Protein AF-0000000065898451 (afdb_homodimer)

Nearest PDB structures (foldseek):
  6bqo-assembly1_A  TM=9.324E-01  e=3.034E-06  Bordetella pertussis Tohama I
  5a40-assembly2_C  TM=9.340E-01  e=8.987E-06  Bordetella pertussis
  6bqo-assembly2_B-2  TM=9.311E-01  e=2.185E-05  Bordetella pertussis Tohama I
  6b2d-assembly1_A  TM=9.009E-01  e=1.884E-05  Escherichia coli
  6b24-assembly1_A  TM=8.996E-01  e=5.313E-05  Escherichia coli

pLDDT: mean 95.32, std 7.0, range [55.31, 98.94]

Foldseek 3Di:
DDPVLLQVLQVQLQVLLVVQQCVVCVDPPNPLASVSLLVLLQVLLLQLLQVCLQCVQVVVDDPVCSCNNVCRRSVNNHDDVVLVVRLVVCVVVVNPVRSVCSVCCSVVSSVVSSNNSNCVNNPD/DDVVLLQVLQVQLQVLLVVQQCVQCVDPPNPLASVSLLVLLQVLLLQLLQVCLQCVQVVVDDPVCSSNNVCRRSVNNHDDVVLVVRLVVCVVVVNPVRSVCSVCCSVVSSVVSSNNSNPVNNDD

InterPro domains:
  IPR003691 Fluoride-specific ion channel FluC [MF_00454] (3-122)
  IPR003691 Fluoride-specific ion channel FluC [PF02537] (5-118)
  IPR003691 Fluoride-specific ion channel FluC [PTHR28259] (3-117)

Organism: Symbiobacterium thermophilum (strain DSM 24528 / JCM 14929 / IAM 14863 / T) (NCBI:txid292459)

Sequence (248 aa):
MSWVLIGVAGAAGAVARLLVGAWIDGRPGGRAFPWGTFAVNIAGSLLLGLLTGLVVGRGWLAPEVKVVLGAGFLGAFTTFSTWLLDLHEALRRGDHRAAFVNAALSTGLGLLAAWLGLALGWGRMSWVLIGVAGAAGAVARLLVGAWIDGRPGGRAFPWGTFAVNIAGSLLLGLLTGLVVGRGWLAPEVKVVLGAGFLGAFTTFSTWLLDLHEALRRGDHRAAFVNAALSTGLGLLAAWLGLALGWGR

Secondary structure (DSSP, 8-state):
--HHHHHHHHHHHHHHHHHHHHHHHTSTTTTSS-HHHHHHHHHHHHHHHHHHIIIIIS--S-HHHIIIIIIIIIHHHS-SHHHHHHHHHHHHTT-HHHHHHHHHHHHHHHHHHHHHHHHHHHT-/--HHHHHHHHHHHHHHHHHHHHHHHTSTTTTSS-HHHHHHHHHHHHHHHHHHIIIIIS--S-HHHIIIIIIIIIHHHS-SHHHHHHHHHHHHTT-HHHHHHHHHHHHHHHHHHHHHHHHHHH--

Structure (mmCIF, N/CA/C/O backbone):
data_AF-0000000065898451-model_v1
#
loop_
_entity.id
_entity.type
_entity.pdbx_description
1 polymer 'Fluoride-specific ion channel FluC 1'
#
loop_
_atom_site.group_PDB
_atom_site.id
_atom_site.type_symbol
_atom_site.label_atom_id
_atom_site.label_alt_id
_atom_site.label_comp_id
_atom_site.label_asym_id
_atom_site.label_entity_id
_atom_site.label_seq_id
_atom_site.pdbx_PDB_ins_code
_atom_site.Cartn_x
_atom_site.Cartn_y
_atom_site.Cartn_z
_atom_site.occupancy
_atom_site.B_iso_or_equiv
_atom_site.auth_seq_id
_atom_site.auth_comp_id
_atom_site.auth_asym_id
_atom_site.auth_atom_id
_atom_site.pdbx_PDB_model_num
ATOM 1 N N . MET A 1 1 ? -14.164 17.703 -5.879 1 67.12 1 MET A N 1
ATOM 2 C CA . MET A 1 1 ? -12.922 16.938 -5.996 1 67.12 1 MET A CA 1
ATOM 3 C C . MET A 1 1 ? -12.805 16.281 -7.367 1 67.12 1 MET A C 1
ATOM 5 O O . MET A 1 1 ? -13.805 15.805 -7.918 1 67.12 1 MET A O 1
ATOM 9 N N . SER A 1 2 ? -11.641 16.578 -8.039 1 88.19 2 SER A N 1
ATOM 10 C CA . SER A 1 2 ? -11.547 16.047 -9.398 1 88.19 2 SER A CA 1
ATOM 11 C C . SER A 1 2 ? -11.055 14.602 -9.398 1 88.19 2 SER A C 1
ATOM 13 O O . SER A 1 2 ? -9.875 14.344 -9.148 1 88.19 2 SER A O 1
ATOM 15 N N . TRP A 1 3 ? -11.961 13.648 -9.641 1 94.19 3 TRP A N 1
ATOM 16 C CA . TRP A 1 3 ? -11.688 12.219 -9.719 1 94.19 3 TRP A CA 1
ATOM 17 C C . TRP A 1 3 ? -10.734 11.914 -10.867 1 94.19 3 TRP A C 1
ATOM 19 O O . TRP A 1 3 ? -9.953 10.961 -10.805 1 94.19 3 TRP A O 1
ATOM 29 N N . VAL A 1 4 ? -10.805 12.781 -11.82 1 96.25 4 VAL A N 1
ATOM 30 C CA . VAL A 1 4 ? -9.93 12.609 -12.977 1 96.25 4 VAL A CA 1
ATOM 31 C C . VAL A 1 4 ? -8.484 12.875 -12.578 1 96.25 4 VAL A C 1
ATOM 33 O O . VAL A 1 4 ? -7.582 12.125 -12.945 1 96.25 4 VAL A O 1
ATOM 36 N N . LEU A 1 5 ? -8.273 13.914 -11.852 1 97.62 5 LEU A N 1
ATOM 37 C CA . LEU A 1 5 ? -6.926 14.25 -11.414 1 97.62 5 LEU A CA 1
ATOM 38 C C . LEU A 1 5 ? -6.379 13.18 -10.477 1 97.62 5 LEU A C 1
ATOM 40 O O . LEU A 1 5 ? -5.199 12.828 -10.547 1 97.62 5 LEU A O 1
ATOM 44 N N . ILE A 1 6 ? -7.23 12.641 -9.648 1 98.19 6 ILE A N 1
ATOM 45 C CA . ILE A 1 6 ? -6.844 11.562 -8.742 1 98.19 6 ILE A CA 1
ATOM 46 C C . ILE A 1 6 ? -6.473 10.32 -9.555 1 98.19 6 ILE A C 1
ATOM 48 O O . ILE A 1 6 ? -5.477 9.656 -9.258 1 98.19 6 ILE A O 1
ATOM 52 N N . GLY A 1 7 ? -7.348 10.078 -10.539 1 98.5 7 GLY A N 1
ATOM 53 C CA . GLY A 1 7 ? -7.066 8.945 -11.414 1 98.5 7 GLY A CA 1
ATOM 54 C C . GLY A 1 7 ? -5.758 9.086 -12.164 1 98.5 7 GLY A C 1
ATOM 55 O O . GLY A 1 7 ? -4.98 8.133 -12.25 1 98.5 7 GLY A O 1
ATOM 56 N N . VAL A 1 8 ? -5.48 10.227 -12.711 1 98.44 8 VAL A N 1
ATOM 57 C CA . VAL A 1 8 ? -4.25 10.484 -13.453 1 98.44 8 VAL A CA 1
ATOM 58 C C . VAL A 1 8 ? -3.045 10.344 -12.523 1 98.44 8 VAL A C 1
ATOM 60 O O . VAL A 1 8 ? -2.041 9.734 -12.891 1 98.44 8 VAL A O 1
ATOM 63 N N . ALA A 1 9 ? -3.121 10.914 -11.383 1 98.81 9 ALA A N 1
ATOM 64 C CA . ALA A 1 9 ? -2.053 10.789 -10.398 1 98.81 9 ALA A CA 1
ATOM 65 C C . ALA A 1 9 ? -1.852 9.336 -9.984 1 98.81 9 ALA A C 1
ATOM 67 O O . ALA A 1 9 ? -0.717 8.875 -9.844 1 98.81 9 ALA A O 1
ATOM 68 N N . GLY A 1 10 ? -3.004 8.641 -9.758 1 98.81 10 GLY A N 1
ATOM 69 C CA . GLY A 1 10 ? -2.93 7.223 -9.445 1 98.81 10 GLY A CA 1
ATOM 70 C C .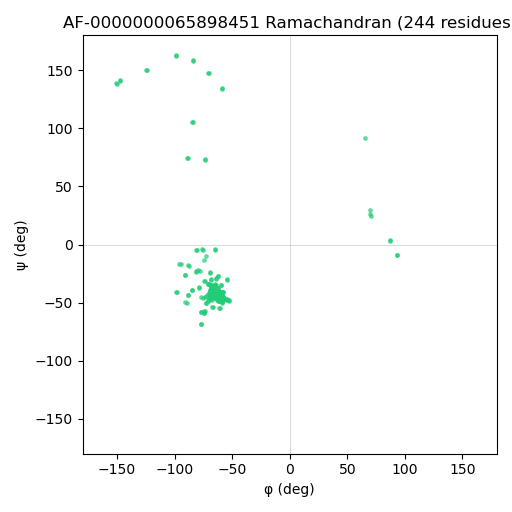 GLY A 1 10 ? -2.27 6.402 -10.531 1 98.81 10 GLY A C 1
ATOM 71 O O . GLY A 1 10 ? -1.468 5.512 -10.25 1 98.81 10 GLY A O 1
ATOM 72 N N . ALA A 1 11 ? -2.625 6.723 -11.75 1 98.81 11 ALA A N 1
ATOM 73 C CA . ALA A 1 11 ? -1.99 6.062 -12.883 1 98.81 11 ALA A CA 1
ATOM 74 C C . ALA A 1 11 ? -0.48 6.277 -12.875 1 98.81 11 ALA A C 1
ATOM 76 O O . ALA A 1 11 ? 0.291 5.332 -13.055 1 98.81 11 ALA A O 1
ATOM 77 N N . ALA A 1 12 ? -0.064 7.488 -12.727 1 98.81 12 ALA A N 1
ATOM 78 C CA . ALA A 1 12 ? 1.357 7.824 -12.688 1 98.81 12 ALA A CA 1
ATOM 79 C C . ALA A 1 12 ? 2.055 7.121 -11.523 1 98.81 12 ALA A C 1
ATOM 81 O O . ALA A 1 12 ? 3.18 6.637 -11.672 1 98.81 12 ALA A O 1
ATOM 82 N N . GLY A 1 13 ? 1.417 7.09 -10.352 1 98.88 13 GLY A N 1
ATOM 83 C CA . GLY A 1 13 ? 1.972 6.402 -9.203 1 98.88 13 GLY A CA 1
ATOM 84 C C . GLY A 1 13 ? 2.178 4.918 -9.43 1 98.88 13 GLY A C 1
ATOM 85 O O . GLY A 1 13 ? 3.23 4.371 -9.094 1 98.88 13 GLY A O 1
ATOM 86 N N . ALA A 1 14 ? 1.196 4.309 -10.008 1 98.81 14 ALA A N 1
ATOM 87 C CA . ALA A 1 14 ? 1.275 2.879 -10.289 1 98.81 14 ALA A CA 1
ATOM 88 C C . ALA A 1 14 ? 2.404 2.576 -11.273 1 98.81 14 ALA A C 1
ATOM 90 O O . ALA A 1 14 ? 3.172 1.63 -11.078 1 98.81 14 ALA A O 1
ATOM 91 N N . VAL A 1 15 ? 2.484 3.344 -12.289 1 98.69 15 VAL A N 1
ATOM 92 C CA . VAL A 1 15 ? 3.525 3.15 -13.297 1 98.69 15 VAL A CA 1
ATOM 93 C C . VAL A 1 15 ? 4.895 3.418 -12.68 1 98.69 15 VAL A C 1
ATOM 95 O O . VAL A 1 15 ? 5.844 2.662 -12.898 1 98.69 15 VAL A O 1
ATOM 98 N N . ALA A 1 16 ? 5.051 4.477 -11.922 1 98.81 16 ALA A N 1
ATOM 99 C CA . ALA A 1 16 ? 6.312 4.789 -11.258 1 98.81 16 ALA A CA 1
ATOM 100 C C . ALA A 1 16 ? 6.738 3.656 -10.328 1 98.81 16 ALA A C 1
ATOM 102 O O . ALA A 1 16 ? 7.918 3.307 -10.266 1 98.81 16 ALA A O 1
ATOM 103 N N . ARG A 1 17 ? 5.754 3.143 -9.555 1 98.75 17 ARG A N 1
ATOM 104 C CA . ARG A 1 17 ? 6.059 2.02 -8.68 1 98.75 17 ARG A CA 1
ATOM 105 C C . ARG A 1 17 ? 6.711 0.878 -9.453 1 98.75 17 ARG A C 1
ATOM 107 O O . ARG A 1 17 ? 7.727 0.332 -9.023 1 98.75 17 ARG A O 1
ATOM 114 N N . LEU A 1 18 ? 6.109 0.51 -10.586 1 97.62 18 LEU A N 1
ATOM 115 C CA . LEU A 1 18 ? 6.602 -0.627 -11.352 1 97.62 18 LEU A CA 1
ATOM 116 C C . LEU A 1 18 ? 7.957 -0.315 -11.984 1 97.62 18 LEU A C 1
ATOM 118 O O . LEU A 1 18 ? 8.836 -1.18 -12.039 1 97.62 18 LEU A O 1
ATOM 122 N N . LEU A 1 19 ? 8.109 0.909 -12.461 1 97.44 19 LEU A N 1
ATOM 123 C CA . LEU A 1 19 ? 9.367 1.289 -13.086 1 97.44 19 LEU A CA 1
ATOM 124 C C . LEU A 1 19 ? 10.5 1.335 -12.062 1 97.44 19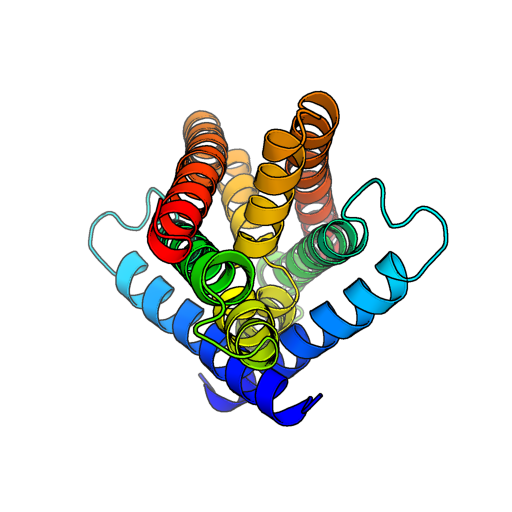 LEU A C 1
ATOM 126 O O . LEU A 1 19 ? 11.586 0.795 -12.305 1 97.44 19 LEU A O 1
ATOM 130 N N . VAL A 1 20 ? 10.32 1.953 -10.938 1 97.31 20 VAL A N 1
ATOM 131 C CA . VAL A 1 20 ? 11.328 2.045 -9.883 1 97.31 20 VAL A CA 1
ATOM 132 C C . VAL A 1 20 ? 11.625 0.654 -9.328 1 97.31 20 VAL A C 1
ATOM 134 O O . VAL A 1 20 ? 12.789 0.287 -9.148 1 97.31 20 VAL A O 1
ATOM 137 N N . GLY A 1 21 ? 10.547 -0.133 -9.039 1 95.69 21 GLY A N 1
ATOM 138 C CA . GLY A 1 21 ? 10.719 -1.488 -8.547 1 95.69 21 GLY A CA 1
ATOM 139 C C . GLY A 1 21 ? 11.539 -2.365 -9.477 1 95.69 21 GLY A C 1
ATOM 140 O O . GLY A 1 21 ? 12.461 -3.057 -9.039 1 95.69 21 GLY A O 1
ATOM 141 N N . ALA A 1 22 ? 11.195 -2.279 -10.75 1 92.81 22 ALA A N 1
ATOM 142 C CA . ALA A 1 22 ? 11.906 -3.08 -11.742 1 92.81 22 ALA A CA 1
ATOM 143 C C . ALA A 1 22 ? 13.367 -2.646 -11.852 1 92.81 22 ALA A C 1
ATOM 145 O O . ALA A 1 22 ? 14.258 -3.482 -12.016 1 92.81 22 ALA A O 1
ATOM 146 N N . TRP A 1 23 ? 13.555 -1.336 -11.828 1 94.81 23 TRP A N 1
ATOM 147 C CA . TRP A 1 23 ? 14.914 -0.804 -11.922 1 94.81 23 TRP A CA 1
ATOM 148 C C . TRP A 1 23 ? 15.766 -1.271 -10.75 1 94.81 23 TRP A C 1
ATOM 150 O O . TRP A 1 23 ? 16.922 -1.667 -10.938 1 94.81 23 TRP A O 1
ATOM 160 N N . ILE A 1 24 ? 15.297 -1.32 -9.602 1 95 24 ILE A N 1
ATOM 161 C CA . ILE A 1 24 ? 16.016 -1.69 -8.398 1 95 24 ILE A CA 1
ATOM 162 C C . ILE A 1 24 ? 16.219 -3.203 -8.359 1 95 24 ILE A C 1
ATOM 164 O O . ILE A 1 24 ? 17.328 -3.682 -8.102 1 95 24 ILE A O 1
ATOM 168 N N . ASP A 1 25 ? 15.156 -3.916 -8.641 1 91.31 25 ASP A N 1
ATOM 169 C CA . ASP A 1 25 ? 15.219 -5.371 -8.555 1 91.31 25 ASP A CA 1
ATOM 170 C C . ASP A 1 25 ? 16.109 -5.949 -9.656 1 91.31 25 ASP A C 1
ATOM 172 O O . ASP A 1 25 ? 16.547 -7.102 -9.57 1 91.31 25 ASP A O 1
ATOM 176 N N . GLY A 1 26 ? 16.281 -5.227 -10.758 1 88.12 26 GLY A N 1
ATOM 177 C CA . GLY A 1 26 ? 17.125 -5.664 -11.852 1 88.12 26 GLY A CA 1
ATOM 178 C C . GLY A 1 26 ? 18.609 -5.504 -11.555 1 88.12 26 GLY A C 1
ATOM 179 O O . GLY A 1 26 ? 19.453 -5.977 -12.312 1 88.12 26 GLY A O 1
ATOM 180 N N . ARG A 1 27 ? 18.984 -4.938 -10.438 1 88.31 27 ARG A N 1
ATOM 181 C CA . ARG A 1 27 ? 20.375 -4.738 -10.055 1 88.31 27 ARG A CA 1
ATOM 182 C C . ARG A 1 27 ? 20.953 -5.988 -9.391 1 88.31 27 ARG A C 1
ATOM 184 O O . ARG A 1 27 ? 20.203 -6.832 -8.898 1 88.31 27 ARG A O 1
ATOM 191 N N . PRO A 1 28 ? 22.281 -6.117 -9.406 1 78.25 28 PRO A N 1
ATOM 192 C CA . PRO A 1 28 ? 22.891 -7.273 -8.742 1 78.25 28 PRO A CA 1
ATOM 193 C C . PRO A 1 28 ? 22.547 -7.355 -7.262 1 78.25 28 PRO A C 1
ATOM 195 O O . PRO A 1 28 ? 22.531 -6.34 -6.562 1 78.25 28 PRO A O 1
ATOM 198 N N . GLY A 1 29 ? 22.141 -8.688 -6.758 1 73.62 29 GLY A N 1
ATOM 199 C CA . GLY A 1 29 ? 21.781 -8.883 -5.363 1 73.62 29 GLY A CA 1
ATOM 200 C C . GLY A 1 29 ? 20.281 -8.742 -5.113 1 73.62 29 GLY A C 1
ATOM 201 O O . GLY A 1 29 ? 19.812 -8.969 -4 1 73.62 29 GLY A O 1
ATOM 202 N N . GLY A 1 30 ? 19.578 -8.312 -6.078 1 64.06 30 GLY A N 1
ATOM 203 C CA . GLY A 1 30 ? 18.156 -8.016 -5.965 1 64.06 30 GLY A CA 1
ATOM 204 C C . GLY A 1 30 ? 17.312 -9.242 -5.676 1 64.06 30 GLY A C 1
ATOM 205 O O . GLY A 1 30 ? 16.172 -9.125 -5.223 1 64.06 30 GLY A O 1
ATOM 206 N N . ARG A 1 31 ? 17.828 -10.375 -5.652 1 69.81 31 ARG A N 1
ATOM 207 C CA . ARG A 1 31 ? 16.984 -11.562 -5.602 1 69.81 31 ARG A CA 1
ATOM 208 C C . ARG A 1 31 ? 16.781 -12.039 -4.164 1 69.81 31 ARG A C 1
ATOM 210 O O . ARG A 1 31 ? 15.836 -12.766 -3.865 1 69.81 31 ARG A O 1
ATOM 217 N N . ALA A 1 32 ? 17.562 -11.633 -3.242 1 79.81 32 ALA A N 1
ATOM 218 C CA . ALA A 1 32 ? 17.484 -12.164 -1.882 1 79.81 32 ALA A CA 1
ATOM 219 C C . ALA A 1 32 ? 16.484 -11.375 -1.042 1 79.81 32 ALA A C 1
ATOM 221 O O . ALA A 1 32 ? 16.016 -11.867 -0.014 1 79.81 32 ALA A O 1
ATOM 222 N N . PHE A 1 33 ? 16.094 -10.203 -1.416 1 91.5 33 PHE A N 1
ATOM 223 C CA . PHE A 1 33 ? 15.203 -9.305 -0.705 1 91.5 33 PHE A CA 1
ATOM 224 C C . PHE A 1 33 ? 14.375 -8.484 -1.685 1 91.5 33 PHE A C 1
ATOM 226 O O . PHE A 1 33 ? 14.828 -8.18 -2.789 1 91.5 33 PHE A O 1
ATOM 233 N N . PRO A 1 34 ? 13.102 -8.289 -1.323 1 95.06 34 PRO A N 1
ATOM 234 C CA . PRO A 1 34 ? 12.281 -7.469 -2.217 1 95.06 34 PRO A CA 1
ATOM 235 C C . PRO A 1 34 ? 12.625 -5.984 -2.143 1 95.06 34 PRO A C 1
ATOM 237 O O . PRO A 1 34 ? 11.797 -5.176 -1.705 1 95.06 34 PRO A O 1
ATOM 240 N N . TRP A 1 35 ? 13.773 -5.605 -2.699 1 96.06 35 TRP A N 1
ATOM 241 C CA . TRP A 1 35 ? 14.305 -4.25 -2.596 1 96.06 35 TRP A CA 1
ATOM 242 C C . TRP A 1 35 ? 13.398 -3.256 -3.309 1 96.06 35 TRP A C 1
ATOM 244 O O . TRP A 1 35 ? 13.289 -2.098 -2.895 1 96.06 35 TRP A O 1
ATOM 254 N N . GLY A 1 36 ? 12.781 -3.672 -4.422 1 97.06 36 GLY A N 1
ATOM 255 C CA . GLY A 1 36 ? 11.898 -2.787 -5.168 1 97.06 36 GLY A CA 1
ATOM 256 C C . GLY A 1 36 ? 10.703 -2.322 -4.359 1 97.06 36 GLY A C 1
ATOM 257 O O . GLY A 1 36 ? 10.508 -1.122 -4.16 1 97.06 36 GLY A O 1
ATOM 258 N N . THR A 1 37 ? 9.992 -3.309 -3.838 1 97.88 37 THR A N 1
ATOM 259 C CA . THR A 1 37 ? 8.82 -3.004 -3.016 1 97.88 37 THR A CA 1
ATOM 260 C C . THR A 1 37 ? 9.227 -2.227 -1.767 1 97.88 37 THR A C 1
ATOM 262 O O . THR A 1 37 ? 8.555 -1.268 -1.38 1 97.88 37 THR A O 1
ATOM 265 N N . PHE A 1 38 ? 10.289 -2.6 -1.195 1 98.12 38 PHE A N 1
ATOM 266 C CA . PHE A 1 38 ? 10.805 -1.946 0 1 98.12 38 PHE A CA 1
ATOM 267 C C . PHE A 1 38 ? 11.109 -0.478 -0.273 1 98.12 38 PHE A C 1
ATOM 269 O O . PHE A 1 38 ? 10.703 0.399 0.491 1 98.12 38 PHE A O 1
ATOM 276 N N . ALA A 1 39 ? 11.75 -0.192 -1.31 1 98.06 39 ALA A N 1
ATOM 277 C CA . ALA A 1 39 ? 12.195 1.161 -1.634 1 98.06 39 ALA A CA 1
ATOM 278 C C . ALA A 1 39 ? 11.008 2.076 -1.919 1 98.06 39 ALA A C 1
ATOM 280 O O . ALA A 1 39 ? 10.953 3.203 -1.424 1 98.06 39 ALA A O 1
ATOM 281 N N . VAL A 1 40 ? 10.031 1.651 -2.676 1 98.75 40 VAL A N 1
ATOM 282 C CA . VAL A 1 40 ? 8.906 2.512 -3.027 1 98.75 40 VAL A CA 1
ATOM 283 C C . VAL A 1 40 ? 8.039 2.762 -1.792 1 98.75 40 VAL A C 1
ATOM 285 O O . VAL A 1 40 ? 7.504 3.859 -1.614 1 98.75 40 VAL A O 1
ATOM 288 N N . ASN A 1 41 ? 7.941 1.764 -0.933 1 98.94 41 ASN A N 1
ATOM 289 C CA . ASN A 1 41 ? 7.148 1.917 0.284 1 98.94 41 ASN A CA 1
ATOM 290 C C . ASN A 1 41 ? 7.805 2.895 1.258 1 98.94 41 ASN A C 1
ATOM 292 O O . ASN A 1 41 ? 7.129 3.754 1.827 1 98.94 41 ASN A O 1
ATOM 296 N N . ILE A 1 42 ? 9.102 2.803 1.379 1 98.94 42 ILE A N 1
AT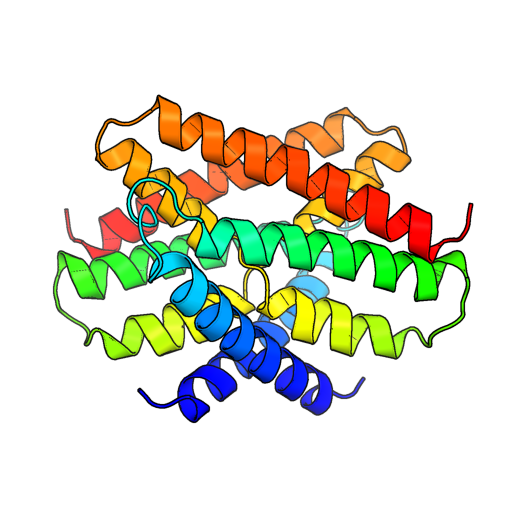OM 297 C CA . ILE A 1 42 ? 9.797 3.697 2.295 1 98.94 42 ILE A CA 1
ATOM 298 C C . ILE A 1 42 ? 9.797 5.117 1.729 1 98.94 42 ILE A C 1
ATOM 300 O O . ILE A 1 42 ? 9.453 6.07 2.43 1 98.94 42 ILE A O 1
ATOM 304 N N . ALA A 1 43 ? 10.148 5.258 0.495 1 98.88 43 ALA A N 1
ATOM 305 C CA . ALA A 1 43 ? 10.188 6.57 -0.146 1 98.88 43 ALA A CA 1
ATOM 306 C C . ALA A 1 43 ? 8.797 7.215 -0.151 1 98.88 43 ALA A C 1
ATOM 308 O O . ALA A 1 43 ? 8.664 8.406 0.141 1 98.88 43 ALA A O 1
ATOM 309 N N . GLY A 1 44 ? 7.789 6.387 -0.507 1 98.94 44 GLY A N 1
ATOM 310 C CA . GLY A 1 44 ? 6.426 6.898 -0.515 1 98.94 44 GLY A CA 1
ATOM 311 C C . GLY A 1 44 ? 5.949 7.344 0.854 1 98.94 44 GLY A C 1
ATOM 312 O O . GLY A 1 44 ? 5.227 8.336 0.974 1 98.94 44 GLY A O 1
ATOM 313 N N . SER A 1 45 ? 6.32 6.637 1.893 1 98.94 45 SER A N 1
ATOM 314 C CA . SER A 1 45 ? 5.938 7.008 3.252 1 98.94 45 SER A CA 1
ATOM 315 C C . SER A 1 45 ? 6.59 8.32 3.67 1 98.94 45 SER A C 1
ATOM 317 O O . SER A 1 45 ? 5.949 9.164 4.305 1 98.94 45 SER A 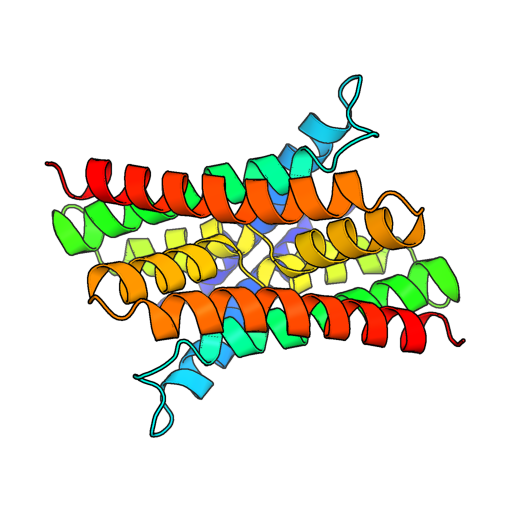O 1
ATOM 319 N N . LEU A 1 46 ? 7.855 8.508 3.289 1 98.94 46 LEU A N 1
ATOM 320 C CA . LEU A 1 46 ? 8.547 9.758 3.564 1 98.94 46 LEU A CA 1
ATOM 321 C C . LEU A 1 46 ? 7.852 10.93 2.867 1 98.94 46 LEU A C 1
ATOM 323 O O . LEU A 1 46 ? 7.602 11.961 3.486 1 98.94 46 LEU A O 1
ATOM 327 N N . LEU A 1 47 ? 7.578 10.758 1.641 1 98.88 47 LEU A N 1
ATOM 328 C CA . LEU A 1 47 ? 7.016 11.828 0.827 1 98.88 47 LEU A CA 1
ATOM 329 C C . LEU A 1 47 ? 5.59 12.148 1.265 1 98.88 47 LEU A C 1
ATOM 331 O O . LEU A 1 47 ? 5.176 13.312 1.247 1 98.88 47 LEU A O 1
ATOM 335 N N . LEU A 1 48 ? 4.828 11.094 1.614 1 98.69 48 LEU A N 1
ATOM 336 C CA . LEU A 1 48 ? 3.477 11.359 2.096 1 98.69 48 LEU A CA 1
ATOM 337 C C . LEU A 1 48 ? 3.514 12.109 3.426 1 98.69 48 LEU A C 1
ATOM 339 O O . LEU A 1 48 ? 2.701 13.008 3.66 1 98.69 48 LEU A O 1
ATOM 343 N N . GLY A 1 49 ? 4.445 11.672 4.324 1 98.62 49 GLY A N 1
ATOM 344 C CA . GLY A 1 49 ? 4.637 12.453 5.539 1 98.62 49 GLY A CA 1
ATOM 345 C C . GLY A 1 49 ? 4.969 13.906 5.27 1 98.62 49 GLY A C 1
ATOM 346 O O . GLY A 1 49 ? 4.355 14.805 5.848 1 98.62 49 GLY A O 1
ATOM 347 N N . LEU A 1 50 ? 5.906 14.172 4.363 1 98.62 50 LEU A N 1
ATOM 348 C CA . LEU A 1 50 ? 6.309 15.523 4.004 1 98.62 50 LEU A CA 1
ATOM 349 C C . LEU A 1 50 ? 5.121 16.312 3.467 1 98.62 50 LEU A C 1
ATOM 351 O O . LEU A 1 50 ? 4.879 17.453 3.895 1 98.62 50 LEU A O 1
ATOM 355 N N . LEU A 1 51 ? 4.406 15.742 2.572 1 98.44 51 LEU A N 1
ATOM 356 C CA . LEU A 1 51 ? 3.242 16.391 1.979 1 98.44 51 LEU A CA 1
ATOM 357 C C . LEU A 1 51 ? 2.199 16.719 3.043 1 98.44 51 LEU A C 1
ATOM 359 O O . LEU A 1 51 ? 1.626 17.812 3.043 1 98.44 51 LEU A O 1
ATOM 363 N N . THR A 1 52 ? 1.98 15.742 3.945 1 97.69 52 THR A N 1
ATOM 364 C CA . THR A 1 52 ? 1.012 15.93 5.02 1 97.69 52 THR A CA 1
ATOM 365 C C . THR A 1 52 ? 1.424 17.094 5.922 1 97.69 52 THR A C 1
ATOM 367 O O . THR A 1 52 ? 0.593 17.922 6.285 1 97.69 52 THR A O 1
ATOM 370 N N . GLY A 1 53 ? 2.689 17.125 6.219 1 97.44 53 GLY A N 1
ATOM 371 C CA . GLY A 1 53 ? 3.174 18.234 7.016 1 97.44 53 GLY A CA 1
ATOM 372 C C . GLY A 1 53 ? 3.035 19.578 6.32 1 97.44 53 GLY A C 1
ATOM 373 O O . GLY A 1 53 ? 2.654 20.578 6.945 1 97.44 53 GLY A O 1
ATOM 374 N N . LEU A 1 54 ? 3.305 19.672 5.008 1 97.44 54 LEU A N 1
ATOM 375 C CA . LEU A 1 54 ? 3.244 20.906 4.238 1 97.44 54 LEU A CA 1
ATOM 376 C C . LEU A 1 54 ? 1.807 21.391 4.109 1 97.44 54 LEU A C 1
ATOM 378 O O . LEU A 1 54 ? 1.562 22.609 4.027 1 97.44 54 LEU A O 1
ATOM 382 N N . VAL A 1 55 ? 0.855 20.5 4.098 1 96.38 55 VAL A N 1
ATOM 383 C CA . VAL A 1 55 ? -0.544 20.859 3.898 1 96.38 55 VAL A CA 1
ATOM 384 C C . VAL A 1 55 ? -1.2 21.156 5.246 1 96.38 55 VAL A C 1
ATOM 386 O O . VAL A 1 55 ? -1.771 22.234 5.445 1 96.38 55 VAL A O 1
ATOM 389 N N . VAL A 1 56 ? -1.062 20.281 6.211 1 91.88 56 VAL A N 1
ATOM 390 C CA . VAL A 1 56 ? -1.79 20.344 7.477 1 91.88 56 VAL A CA 1
ATOM 391 C C . VAL A 1 56 ? -1.009 21.188 8.477 1 91.88 56 VAL A C 1
ATOM 393 O O . VAL A 1 56 ? -1.592 22 9.203 1 91.88 56 VAL A O 1
ATOM 396 N N . GLY A 1 57 ? 0.236 20.984 8.516 1 90.38 57 GLY A N 1
ATOM 397 C CA . GLY A 1 57 ? 1.06 21.688 9.477 1 90.38 57 GLY A CA 1
ATOM 398 C C . GLY A 1 57 ? 1.34 23.125 9.07 1 90.38 57 GLY A C 1
ATOM 399 O O . GLY A 1 57 ? 0.881 24.062 9.727 1 90.38 57 GLY A O 1
ATOM 400 N N . ARG A 1 58 ? 1.953 23.344 7.859 1 92.75 58 ARG A N 1
ATOM 401 C CA . ARG A 1 58 ? 2.41 24.672 7.441 1 92.75 58 ARG A CA 1
ATOM 402 C C . ARG A 1 58 ? 1.321 25.406 6.668 1 92.75 58 ARG A C 1
ATOM 404 O O . ARG A 1 58 ? 1.333 26.641 6.586 1 92.75 58 ARG A O 1
ATOM 411 N N . GLY A 1 59 ? 0.457 24.641 6.051 1 93.12 59 GLY A N 1
ATOM 412 C CA . GLY A 1 59 ? -0.571 25.25 5.223 1 93.12 59 GLY A CA 1
ATOM 413 C C . GLY A 1 59 ? -0.024 25.875 3.951 1 93.12 59 GLY A C 1
ATOM 414 O O . GLY A 1 59 ? -0.579 26.844 3.438 1 93.12 59 GLY A O 1
ATOM 415 N N . TRP A 1 60 ? 1.102 25.359 3.492 1 94.25 60 TRP A N 1
ATOM 416 C CA . TRP A 1 60 ? 1.754 25.906 2.305 1 94.25 60 TRP A CA 1
ATOM 417 C C . TRP A 1 60 ? 1.072 25.406 1.034 1 94.25 60 TRP A C 1
ATOM 419 O O . TRP A 1 60 ? 1.204 26.016 -0.029 1 94.25 60 TRP A O 1
ATOM 429 N N . LEU A 1 61 ? 0.41 24.344 1.188 1 94.94 61 LEU A N 1
ATOM 430 C CA . LEU A 1 61 ? -0.245 23.719 0.041 1 94.94 61 LEU A CA 1
ATOM 431 C C . LEU A 1 61 ? -1.733 23.516 0.309 1 94.94 61 LEU A C 1
ATOM 433 O O . LEU A 1 61 ? -2.141 23.328 1.457 1 94.94 61 LEU A O 1
ATOM 437 N N . ALA A 1 62 ? -2.498 23.547 -0.739 1 94.81 62 ALA A N 1
ATOM 438 C CA . ALA A 1 62 ? -3.941 23.359 -0.63 1 94.81 62 ALA A CA 1
ATOM 439 C C . ALA A 1 62 ? -4.273 21.906 -0.282 1 94.81 62 ALA A C 1
ATOM 441 O O . ALA A 1 62 ? -3.562 20.984 -0.691 1 94.81 62 ALA A O 1
ATOM 442 N N . PRO A 1 63 ? -5.375 21.656 0.478 1 93.75 63 PRO A N 1
ATOM 443 C CA . PRO A 1 63 ? -5.793 20.312 0.844 1 93.75 63 PRO A CA 1
ATOM 444 C C . PRO A 1 63 ? -5.977 19.391 -0.37 1 93.75 63 PRO A C 1
ATOM 446 O O . PRO A 1 63 ? -5.766 18.188 -0.277 1 93.75 63 PRO A O 1
ATOM 449 N N . GLU A 1 64 ? -6.34 19.984 -1.477 1 94.19 64 GLU A N 1
ATOM 450 C CA . GLU A 1 64 ? -6.562 19.219 -2.697 1 94.19 64 GLU A CA 1
ATOM 451 C C . GLU A 1 64 ? -5.273 18.562 -3.182 1 94.19 64 GLU A C 1
ATOM 453 O O . GLU A 1 64 ? -5.305 17.484 -3.768 1 94.19 64 GLU A O 1
ATOM 458 N N . VAL A 1 65 ? -4.195 19.203 -2.875 1 95.25 65 VAL A N 1
ATOM 459 C CA . VAL A 1 65 ? -2.9 18.672 -3.287 1 95.25 65 VAL A CA 1
ATOM 460 C C . VAL A 1 65 ? -2.617 17.359 -2.545 1 95.25 65 VAL A C 1
ATOM 462 O O . VAL A 1 65 ? -2.068 16.422 -3.121 1 95.25 65 VAL A O 1
ATOM 465 N N . LYS A 1 66 ? -2.988 17.297 -1.316 1 95.75 66 LYS A N 1
ATOM 466 C CA . LYS A 1 66 ? -2.781 16.078 -0.534 1 95.75 66 LYS A CA 1
ATOM 467 C C . LYS A 1 66 ? -3.633 14.93 -1.067 1 95.75 66 LYS A C 1
ATOM 469 O O . LYS A 1 66 ? -3.203 13.773 -1.054 1 95.75 66 LYS A O 1
ATOM 474 N N . VAL A 1 67 ? -4.816 15.266 -1.484 1 95.81 67 VAL A N 1
ATOM 475 C CA . VAL A 1 67 ? -5.68 14.211 -1.997 1 95.81 67 VAL A CA 1
ATOM 476 C C . VAL A 1 67 ? -5.125 13.68 -3.318 1 95.81 67 VAL A C 1
ATOM 478 O O . VAL A 1 67 ? -5.004 12.469 -3.508 1 95.81 67 VAL A O 1
ATOM 481 N N . VAL A 1 68 ? -4.742 14.586 -4.207 1 97.81 68 VAL A N 1
ATOM 482 C CA . VAL A 1 68 ? -4.309 14.219 -5.551 1 97.81 68 VAL A CA 1
ATOM 483 C C . VAL A 1 68 ? -2.932 13.562 -5.484 1 97.81 68 VAL A C 1
ATOM 485 O O . VAL A 1 68 ? -2.74 12.453 -5.992 1 97.81 68 VAL A O 1
ATOM 488 N N . LEU A 1 69 ? -1.998 14.188 -4.812 1 98.25 69 LEU A N 1
ATOM 489 C CA . LEU A 1 69 ? -0.641 13.656 -4.789 1 98.25 69 LEU A CA 1
ATOM 490 C C . LEU A 1 69 ? -0.49 12.602 -3.693 1 98.25 69 LEU A C 1
ATOM 492 O O . LEU A 1 69 ? 0.249 11.633 -3.857 1 98.25 69 LEU A O 1
ATOM 496 N N . GLY A 1 70 ? -1.106 12.805 -2.529 1 98.06 70 GLY A N 1
ATOM 497 C CA . GLY A 1 70 ? -0.991 11.875 -1.419 1 98.06 70 GLY A CA 1
ATOM 498 C C . GLY A 1 70 ? -1.791 10.602 -1.621 1 98.06 70 GLY A C 1
ATOM 499 O O . GLY A 1 70 ? -1.223 9.516 -1.704 1 98.06 70 GLY A O 1
ATOM 500 N N . ALA A 1 71 ? -3.1 10.727 -1.798 1 96 71 ALA A N 1
ATOM 501 C CA . ALA A 1 71 ? -3.977 9.57 -1.944 1 96 71 ALA A CA 1
ATOM 502 C C . ALA A 1 71 ? -3.893 8.992 -3.355 1 96 71 ALA A C 1
ATOM 504 O O . ALA A 1 71 ? -3.979 7.777 -3.541 1 96 71 ALA A O 1
ATOM 505 N N . GLY A 1 72 ? -3.764 9.906 -4.32 1 98.12 72 GLY A N 1
ATOM 506 C CA . GLY A 1 72 ? -3.672 9.445 -5.695 1 98.12 72 GLY A CA 1
ATOM 507 C C . GLY A 1 72 ? -2.303 8.898 -6.051 1 98.12 72 GLY A C 1
ATOM 508 O O . GLY A 1 72 ? -2.119 7.684 -6.156 1 98.12 72 GLY A O 1
ATOM 509 N N . PHE A 1 73 ? -1.289 9.758 -6.109 1 98.88 73 PHE A N 1
ATOM 510 C CA . PHE A 1 73 ? 0.022 9.359 -6.609 1 98.88 73 PHE A CA 1
ATOM 511 C C . PHE A 1 73 ? 0.748 8.492 -5.586 1 98.88 73 PHE A C 1
ATOM 513 O O . PHE A 1 73 ? 1.103 7.348 -5.875 1 98.88 73 PHE A O 1
ATOM 520 N N . LEU A 1 74 ? 0.93 9.008 -4.402 1 98.88 74 LEU A N 1
ATOM 521 C CA . LEU A 1 74 ? 1.744 8.312 -3.416 1 98.88 74 LEU A CA 1
ATOM 522 C C . LEU A 1 74 ? 1.031 7.059 -2.91 1 98.88 74 LEU A C 1
ATOM 524 O O . LEU A 1 74 ? 1.676 6.055 -2.602 1 98.88 74 LEU A O 1
ATOM 528 N N . GLY A 1 75 ? -0.308 7.133 -2.83 1 98.62 75 GLY A N 1
ATOM 529 C CA . GLY A 1 75 ? -1.067 5.934 -2.514 1 98.62 75 GLY A CA 1
ATOM 530 C C . GLY A 1 75 ? -0.865 4.816 -3.52 1 98.62 75 GLY A C 1
ATOM 531 O O . GLY A 1 75 ? -0.737 3.648 -3.141 1 98.62 75 GLY A O 1
ATOM 532 N N . ALA A 1 76 ? -0.819 5.172 -4.75 1 98.88 76 ALA A N 1
ATOM 533 C CA . ALA A 1 76 ? -0.649 4.18 -5.809 1 98.88 76 ALA A CA 1
ATOM 534 C C . ALA A 1 76 ? 0.819 3.795 -5.965 1 98.88 76 ALA A C 1
ATOM 536 O O . ALA A 1 76 ? 1.133 2.723 -6.488 1 98.88 76 ALA A O 1
ATOM 537 N N . PHE A 1 77 ? 1.687 4.66 -5.543 1 98.94 77 PHE A N 1
ATOM 538 C CA . PHE A 1 77 ? 3.127 4.438 -5.609 1 98.94 77 PHE A CA 1
ATOM 539 C C . PHE A 1 77 ? 3.568 3.43 -4.555 1 98.94 77 PHE A C 1
ATOM 541 O O . PHE A 1 77 ? 4.531 2.689 -4.762 1 98.94 77 PHE A O 1
ATOM 548 N N . THR A 1 78 ? 2.922 3.367 -3.439 1 98.94 78 THR A N 1
ATOM 549 C CA . THR A 1 78 ? 3.193 2.373 -2.408 1 98.94 78 THR A CA 1
ATOM 550 C C . THR A 1 78 ? 2.191 1.226 -2.488 1 98.94 78 THR A C 1
ATOM 552 O O . THR A 1 78 ? 1.16 1.339 -3.154 1 98.94 78 THR A O 1
ATOM 555 N N . THR A 1 79 ? 2.506 0.115 -1.875 1 98.88 79 THR A N 1
ATOM 556 C CA . THR A 1 79 ? 1.608 -1.033 -1.946 1 98.88 79 THR A CA 1
ATOM 557 C C . THR A 1 79 ? 1.731 -1.894 -0.692 1 98.88 79 THR A C 1
ATOM 559 O O . THR A 1 79 ? 2.836 -2.115 -0.19 1 98.88 79 THR A O 1
ATOM 562 N N . PHE A 1 80 ? 0.661 -2.311 -0.26 1 98.88 80 PHE A N 1
ATOM 563 C CA . PHE A 1 80 ? 0.565 -3.166 0.917 1 98.88 80 PHE A CA 1
ATOM 564 C C . PHE A 1 80 ? 0.428 -4.629 0.514 1 98.88 80 PHE A C 1
ATOM 566 O O . PHE A 1 80 ? 1.053 -5.504 1.115 1 98.88 80 PHE A O 1
ATOM 573 N N . SER A 1 81 ? -0.345 -4.926 -0.498 1 98.88 81 SER A N 1
ATOM 574 C CA . SER A 1 81 ? -0.655 -6.293 -0.909 1 98.88 81 SER A CA 1
ATOM 575 C C . SER A 1 81 ? 0.583 -7.004 -1.446 1 98.88 81 SER A C 1
ATOM 577 O O . SER A 1 81 ? 0.83 -8.164 -1.119 1 98.88 81 SER A O 1
ATOM 579 N N . THR A 1 82 ? 1.377 -6.27 -2.299 1 98.56 82 THR A N 1
ATOM 580 C CA . THR A 1 82 ? 2.605 -6.859 -2.818 1 98.56 82 THR A CA 1
ATOM 581 C C . THR A 1 82 ? 3.594 -7.137 -1.689 1 98.56 82 THR A C 1
ATOM 583 O O . THR A 1 82 ? 4.273 -8.164 -1.692 1 98.56 82 THR A O 1
ATOM 586 N N . TRP A 1 83 ? 3.648 -6.199 -0.767 1 98.62 83 TRP A N 1
ATOM 587 C CA . TRP A 1 83 ? 4.516 -6.402 0.389 1 98.62 83 TRP A CA 1
ATOM 588 C C . TRP A 1 83 ? 4.129 -7.668 1.145 1 98.62 83 TRP A C 1
ATOM 590 O O . TRP A 1 83 ? 4.996 -8.445 1.552 1 98.62 83 TRP A O 1
ATOM 600 N N . LEU A 1 84 ? 2.848 -7.949 1.322 1 98.75 84 LEU A N 1
ATOM 601 C CA . LEU A 1 84 ? 2.404 -9.141 2.031 1 98.75 84 LEU A CA 1
ATOM 602 C C . LEU A 1 84 ? 2.723 -10.398 1.229 1 98.75 84 LEU A C 1
ATOM 604 O O . LEU A 1 84 ? 3.039 -11.445 1.803 1 98.75 84 LEU A O 1
ATOM 608 N N . LEU A 1 85 ? 2.619 -10.344 -0.099 1 97.88 85 LEU A N 1
ATOM 609 C CA . LEU A 1 85 ? 3.004 -11.5 -0.907 1 97.88 85 LEU A CA 1
ATOM 610 C C . LEU A 1 85 ? 4.504 -11.758 -0.804 1 97.88 85 LEU A C 1
ATOM 612 O O . LEU A 1 85 ? 4.941 -12.914 -0.837 1 97.88 85 LEU A O 1
ATOM 616 N N . ASP A 1 86 ? 5.285 -10.672 -0.754 1 97.44 86 ASP A N 1
ATOM 617 C CA . ASP A 1 86 ? 6.719 -10.844 -0.535 1 97.44 86 ASP A CA 1
ATOM 618 C C . ASP A 1 86 ? 6.988 -11.578 0.775 1 97.44 86 ASP A C 1
ATOM 620 O O . ASP A 1 86 ? 7.859 -12.445 0.833 1 97.44 86 ASP A O 1
ATOM 624 N N . LEU A 1 87 ? 6.262 -11.133 1.842 1 98.06 87 LEU A N 1
ATOM 625 C CA . LEU A 1 87 ? 6.395 -11.82 3.121 1 98.06 87 LEU A CA 1
ATOM 626 C C . LEU A 1 87 ? 6.016 -13.297 2.984 1 98.06 87 LEU A C 1
ATOM 628 O O . LEU A 1 87 ? 6.734 -14.172 3.473 1 98.06 87 LEU A O 1
ATOM 632 N N . HIS A 1 88 ? 4.93 -13.547 2.322 1 97.12 88 HIS A N 1
ATOM 633 C CA . HIS A 1 88 ? 4.449 -14.914 2.135 1 97.12 88 HIS A CA 1
ATOM 634 C C . HIS A 1 88 ? 5.469 -15.758 1.382 1 97.12 88 HIS A C 1
ATOM 636 O O . HIS A 1 88 ? 5.688 -16.922 1.724 1 97.12 88 HIS A O 1
ATOM 642 N N . GLU A 1 89 ? 6.035 -15.188 0.355 1 95.75 89 GLU A N 1
ATOM 643 C CA . GLU A 1 89 ? 6.996 -15.93 -0.458 1 95.75 89 GLU A CA 1
ATOM 644 C C . GLU A 1 89 ? 8.227 -16.312 0.36 1 95.75 89 GLU A C 1
ATOM 646 O O . GLU A 1 89 ? 8.742 -17.422 0.216 1 95.75 89 GLU A O 1
ATOM 651 N N . ALA A 1 90 ? 8.75 -15.406 1.114 1 96.69 90 ALA A N 1
ATOM 652 C CA . ALA A 1 90 ? 9.883 -15.719 1.981 1 96.69 90 ALA A CA 1
ATOM 653 C C . ALA A 1 90 ? 9.531 -16.844 2.951 1 96.69 90 ALA A C 1
ATOM 655 O O . ALA A 1 90 ? 10.344 -17.75 3.178 1 96.69 90 ALA A O 1
ATOM 656 N N . LEU A 1 91 ? 8.312 -16.828 3.514 1 96.62 91 LEU A N 1
ATOM 657 C CA . LEU A 1 91 ? 7.863 -17.844 4.445 1 96.62 91 LEU A CA 1
ATOM 658 C C . LEU A 1 91 ? 7.707 -19.188 3.738 1 96.62 91 LEU A C 1
ATOM 660 O O . LEU A 1 91 ? 8.07 -20.234 4.289 1 96.62 91 LEU A O 1
ATOM 664 N N . ARG A 1 92 ? 7.152 -19.125 2.576 1 93.81 92 ARG A N 1
ATOM 665 C CA . ARG A 1 92 ? 6.949 -20.328 1.783 1 93.81 92 ARG A CA 1
ATOM 666 C C . ARG A 1 92 ? 8.273 -21.031 1.488 1 93.81 92 ARG A C 1
ATOM 668 O O . ARG A 1 92 ? 8.352 -22.25 1.477 1 93.81 92 ARG A O 1
ATOM 675 N N . ARG A 1 93 ? 9.305 -20.25 1.304 1 94.31 93 ARG A N 1
ATOM 676 C CA . ARG A 1 93 ? 10.641 -20.781 1.009 1 94.31 93 ARG A CA 1
ATOM 677 C C . ARG A 1 93 ? 11.336 -21.234 2.281 1 94.31 93 ARG A C 1
ATOM 679 O O . ARG A 1 93 ? 12.469 -21.734 2.23 1 94.31 93 ARG A O 1
ATOM 686 N N . GLY A 1 94 ? 10.766 -21.031 3.389 1 95.88 94 GLY A N 1
ATOM 687 C CA . GLY A 1 94 ? 11.352 -21.453 4.652 1 95.88 94 GLY A CA 1
ATOM 688 C C . GLY A 1 94 ? 12.297 -20.406 5.238 1 95.88 94 GLY A C 1
ATOM 689 O O . GLY A 1 94 ? 12.961 -20.672 6.246 1 95.88 94 GLY A O 1
ATOM 690 N N . ASP A 1 95 ? 12.383 -19.312 4.586 1 96.19 95 ASP A N 1
ATOM 691 C CA . ASP A 1 95 ? 13.258 -18.25 5.078 1 96.19 95 ASP A CA 1
ATOM 692 C C . ASP A 1 95 ? 12.523 -17.344 6.059 1 96.19 95 ASP A C 1
ATOM 694 O O . ASP A 1 95 ? 12.281 -16.172 5.758 1 96.19 95 ASP A O 1
ATOM 698 N N . HIS A 1 96 ? 12.32 -17.844 7.23 1 96.75 96 HIS A N 1
ATOM 699 C CA . HIS A 1 96 ? 11.57 -17.125 8.258 1 96.75 96 HIS A CA 1
ATOM 700 C C . HIS A 1 96 ? 12.289 -15.852 8.688 1 96.75 96 HIS A C 1
ATOM 702 O O . HIS A 1 96 ? 11.656 -14.844 8.984 1 96.75 96 HIS A O 1
ATOM 708 N N . ARG A 1 97 ? 13.602 -15.938 8.68 1 96.06 97 ARG A N 1
ATOM 709 C CA . ARG A 1 97 ? 14.383 -14.766 9.07 1 96.06 97 ARG A CA 1
ATOM 710 C C . ARG A 1 97 ? 14.164 -13.617 8.086 1 96.06 97 ARG A C 1
ATOM 712 O O . ARG A 1 97 ? 13.953 -12.477 8.5 1 96.06 97 ARG A O 1
ATOM 719 N N . ALA A 1 98 ? 14.195 -13.891 6.816 1 95.38 98 ALA A N 1
ATOM 720 C CA . ALA A 1 98 ? 13.992 -12.867 5.797 1 95.38 98 ALA A CA 1
ATOM 721 C C . ALA A 1 98 ? 12.594 -12.258 5.898 1 95.38 98 ALA A C 1
ATOM 723 O O . ALA A 1 98 ? 12.422 -11.055 5.711 1 95.38 98 ALA A O 1
ATOM 724 N N . ALA A 1 99 ? 11.602 -13.109 6.129 1 97.25 99 ALA A N 1
ATOM 725 C CA . ALA A 1 99 ? 10.227 -12.633 6.277 1 97.25 99 ALA A CA 1
ATOM 726 C C . ALA A 1 99 ? 10.109 -11.672 7.457 1 97.25 99 ALA A C 1
ATOM 728 O O . ALA A 1 99 ? 9.516 -10.594 7.336 1 97.25 99 ALA A O 1
ATOM 729 N N . PHE A 1 100 ? 10.727 -12.055 8.539 1 97.25 100 PHE A N 1
ATOM 730 C CA . PHE A 1 100 ? 10.641 -11.234 9.742 1 97.25 100 PHE A CA 1
ATOM 731 C C . PHE A 1 100 ? 11.406 -9.93 9.57 1 97.25 100 PHE A C 1
ATOM 733 O O . PHE A 1 100 ? 10.938 -8.867 9.992 1 97.25 100 PHE A O 1
ATOM 740 N N . VAL A 1 101 ? 12.539 -10.008 9.023 1 97.12 101 VAL A N 1
ATOM 741 C CA . VAL A 1 101 ? 13.352 -8.82 8.789 1 97.12 101 VAL A CA 1
ATOM 742 C C . VAL A 1 101 ? 12.617 -7.863 7.855 1 97.12 101 VAL A C 1
ATOM 744 O O . VAL A 1 101 ? 12.578 -6.652 8.102 1 97.12 101 VAL A O 1
ATOM 747 N N . ASN A 1 102 ? 12.016 -8.398 6.809 1 97.94 102 ASN A N 1
ATOM 748 C CA . ASN A 1 102 ? 11.242 -7.566 5.887 1 97.94 102 ASN A CA 1
ATOM 749 C C . ASN A 1 102 ? 10.062 -6.902 6.59 1 97.94 102 ASN A C 1
ATOM 751 O O . ASN A 1 102 ? 9.828 -5.703 6.422 1 97.94 102 ASN A O 1
ATOM 755 N N . ALA A 1 103 ? 9.336 -7.684 7.383 1 98.44 103 ALA A N 1
ATOM 756 C CA . ALA A 1 103 ? 8.18 -7.14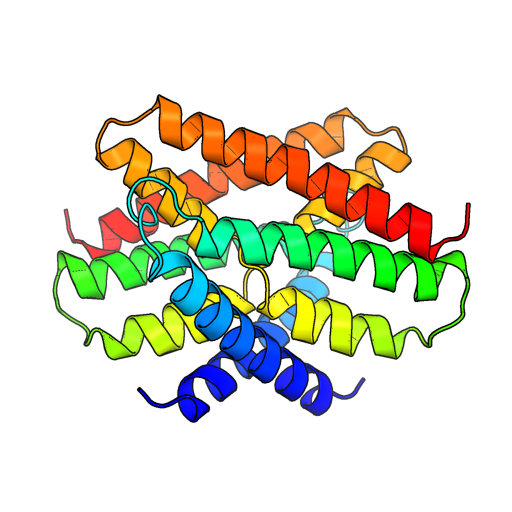5 8.094 1 98.44 103 ALA A CA 1
ATOM 757 C C . ALA A 1 103 ? 8.602 -6.047 9.07 1 98.44 103 ALA A C 1
ATOM 759 O O . ALA A 1 103 ? 8 -4.969 9.094 1 98.44 103 ALA A O 1
ATOM 760 N N . ALA A 1 104 ? 9.625 -6.293 9.828 1 98 104 ALA A N 1
ATOM 761 C CA . ALA A 1 104 ? 10.086 -5.367 10.859 1 98 104 ALA A CA 1
ATOM 762 C C . ALA A 1 104 ? 10.703 -4.117 10.242 1 98 104 ALA A C 1
ATO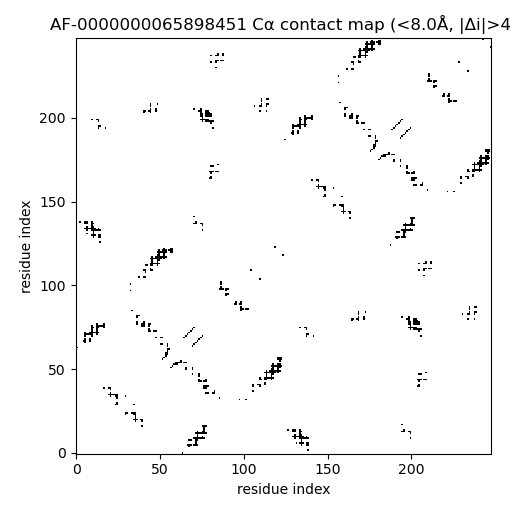M 764 O O . ALA A 1 104 ? 10.406 -2.996 10.664 1 98 104 ALA A O 1
ATOM 765 N N . LEU A 1 105 ? 11.547 -4.293 9.258 1 98.25 105 LEU A N 1
ATOM 766 C CA . LEU A 1 105 ? 12.242 -3.166 8.648 1 98.25 105 LEU A CA 1
ATOM 767 C C . LEU A 1 105 ? 11.281 -2.303 7.836 1 98.25 105 LEU A C 1
ATOM 769 O O . LEU A 1 105 ? 11.359 -1.073 7.879 1 98.25 105 LEU A O 1
ATOM 773 N N . SER A 1 106 ? 10.391 -2.959 7.09 1 98.81 106 SER A N 1
ATOM 774 C CA . SER A 1 106 ? 9.438 -2.199 6.285 1 98.81 106 SER A CA 1
ATOM 775 C C . SER A 1 106 ? 8.508 -1.372 7.168 1 98.81 106 SER A C 1
ATOM 777 O O . SER A 1 106 ? 8.273 -0.19 6.902 1 98.81 106 SER A O 1
ATOM 779 N N . THR A 1 107 ? 7.996 -2.002 8.258 1 98.75 107 THR A N 1
ATOM 780 C CA . THR A 1 107 ? 7.074 -1.285 9.133 1 98.75 107 THR A CA 1
ATOM 781 C C . THR A 1 107 ? 7.82 -0.247 9.969 1 98.75 107 THR A C 1
ATOM 783 O O . THR A 1 107 ? 7.387 0.903 10.07 1 98.75 107 THR A O 1
ATOM 786 N N . GLY A 1 108 ? 8.969 -0.616 10.547 1 98.62 108 GLY A N 1
ATOM 787 C CA . GLY A 1 108 ? 9.727 0.287 11.391 1 98.62 108 GLY A CA 1
ATOM 788 C C . GLY A 1 108 ? 10.312 1.465 10.633 1 98.62 108 GLY A C 1
ATOM 789 O O . GLY A 1 108 ? 10.117 2.617 11.023 1 98.62 108 GLY A O 1
ATOM 790 N N . LEU A 1 109 ? 11.062 1.198 9.57 1 98.81 109 LEU A N 1
ATOM 791 C CA . LEU A 1 109 ? 11.68 2.264 8.789 1 98.81 109 LEU A CA 1
ATOM 792 C C . LEU A 1 109 ? 10.617 3.07 8.047 1 98.81 109 LEU A C 1
ATOM 794 O O . LEU A 1 109 ? 10.781 4.273 7.832 1 98.81 109 LEU A O 1
ATOM 798 N N . GLY A 1 110 ? 9.547 2.357 7.617 1 98.88 110 GLY A N 1
ATOM 799 C CA . GLY A 1 110 ? 8.438 3.094 7.027 1 98.88 110 GLY A CA 1
ATOM 800 C C . GLY A 1 110 ? 7.824 4.105 7.977 1 98.88 110 GLY A C 1
ATOM 801 O O . GLY A 1 110 ? 7.555 5.242 7.586 1 98.88 110 GLY A O 1
ATOM 802 N N . LEU A 1 111 ? 7.574 3.654 9.18 1 98.81 111 LEU A N 1
ATOM 803 C CA . LEU A 1 111 ? 7.02 4.539 10.195 1 98.81 111 LEU A CA 1
ATOM 804 C C . LEU A 1 111 ? 7.969 5.699 10.484 1 98.81 111 LEU A C 1
ATOM 806 O O . LEU A 1 111 ? 7.535 6.844 10.609 1 98.81 111 LEU A O 1
ATOM 810 N N . LEU A 1 112 ? 9.219 5.418 10.586 1 98.75 112 LEU A N 1
ATOM 811 C CA . LEU A 1 112 ? 10.227 6.453 10.812 1 98.75 112 LEU A CA 1
ATOM 812 C C . LEU A 1 112 ? 10.266 7.434 9.641 1 98.75 112 LEU A C 1
ATOM 814 O O . LEU A 1 112 ? 10.383 8.648 9.844 1 98.75 112 LEU A O 1
ATOM 818 N N . ALA A 1 113 ? 10.219 6.922 8.453 1 98.88 113 ALA A N 1
ATOM 819 C CA . ALA A 1 113 ? 10.227 7.754 7.254 1 98.88 113 ALA A CA 1
ATOM 820 C C . ALA A 1 113 ? 9.008 8.68 7.223 1 98.88 113 ALA A C 1
ATOM 822 O O . ALA A 1 113 ? 9.141 9.875 6.934 1 98.88 113 ALA A O 1
ATOM 823 N N . ALA A 1 114 ? 7.844 8.117 7.492 1 98.75 114 ALA A N 1
ATOM 824 C CA . ALA A 1 114 ? 6.633 8.938 7.551 1 98.75 114 ALA A CA 1
ATOM 825 C C . ALA A 1 114 ? 6.766 10.047 8.586 1 98.75 114 ALA A C 1
ATOM 827 O O . ALA A 1 114 ? 6.406 11.195 8.32 1 98.75 114 ALA A O 1
ATOM 828 N N . TRP A 1 115 ? 7.266 9.672 9.742 1 98.25 115 TRP A N 1
ATOM 829 C CA . TRP A 1 115 ? 7.445 10.641 10.82 1 98.25 115 TRP A CA 1
ATOM 830 C C . TRP A 1 115 ? 8.445 11.719 10.422 1 98.25 115 TRP A C 1
ATOM 832 O O . TRP A 1 115 ? 8.211 12.906 10.664 1 98.25 115 TRP A O 1
ATOM 842 N N . LEU A 1 116 ? 9.578 11.305 9.891 1 98.56 116 LEU A N 1
ATOM 843 C CA . LEU A 1 116 ? 10.586 12.266 9.461 1 98.56 116 LEU A CA 1
ATOM 844 C C . LEU A 1 116 ? 10.023 13.219 8.406 1 98.56 116 LEU A C 1
ATOM 846 O O . LEU A 1 116 ? 10.281 14.422 8.453 1 98.56 116 LEU A O 1
ATOM 850 N N . GLY A 1 117 ? 9.328 12.656 7.391 1 98.69 117 GLY A N 1
ATOM 851 C CA . GLY A 1 117 ? 8.656 13.508 6.418 1 98.69 117 GLY A CA 1
ATOM 852 C C . GLY A 1 117 ? 7.719 14.523 7.051 1 98.69 117 GLY A C 1
ATOM 853 O O . GLY A 1 117 ? 7.746 15.703 6.703 1 98.69 117 GLY A O 1
ATOM 854 N N . LEU A 1 118 ? 6.91 14.047 7.961 1 97.94 118 LEU A N 1
ATOM 855 C CA . LEU A 1 118 ? 5.961 14.906 8.664 1 97.94 118 LEU A CA 1
ATOM 856 C C . LEU A 1 118 ? 6.688 16.031 9.406 1 97.94 118 LEU A C 1
ATOM 858 O O . LEU A 1 118 ? 6.273 17.188 9.344 1 97.94 118 LEU A O 1
ATOM 862 N N . ALA A 1 119 ? 7.727 15.688 10.109 1 97.25 119 ALA A N 1
ATOM 863 C CA . ALA A 1 119 ? 8.5 16.656 10.875 1 97.25 119 ALA A CA 1
ATOM 864 C C . ALA A 1 119 ? 9.117 17.719 9.969 1 97.25 119 ALA A C 1
ATOM 866 O O . ALA A 1 119 ? 9.086 18.906 10.273 1 97.25 119 ALA A O 1
ATOM 867 N N . LEU A 1 120 ? 9.648 17.328 8.883 1 97.31 120 LEU A N 1
ATOM 868 C CA . LEU A 1 120 ? 10.273 18.25 7.93 1 97.31 120 LEU A CA 1
ATOM 869 C C . LEU A 1 120 ? 9.227 19.156 7.297 1 97.31 120 LEU A C 1
ATOM 871 O O . LEU A 1 120 ? 9.484 20.344 7.09 1 97.31 120 LEU A O 1
ATOM 875 N N . GLY A 1 121 ? 8.094 18.562 6.898 1 96.81 121 GLY A N 1
ATOM 876 C CA . GLY A 1 121 ? 7.027 19.344 6.289 1 96.81 121 GLY A CA 1
ATOM 877 C C . GLY A 1 121 ? 6.367 20.312 7.25 1 96.81 121 GLY A C 1
ATOM 878 O O . GLY A 1 121 ? 5.984 21.422 6.859 1 96.81 121 GLY A O 1
ATOM 879 N N . TRP A 1 122 ? 6.195 19.891 8.5 1 92.12 122 TRP A N 1
ATOM 880 C CA . TRP A 1 122 ? 5.559 20.703 9.531 1 92.12 122 TRP A CA 1
ATOM 881 C C . TRP A 1 122 ? 6.492 21.812 10 1 92.12 122 TRP A C 1
ATOM 883 O O . TRP A 1 122 ? 6.035 22.891 10.398 1 92.12 122 TRP A O 1
ATOM 893 N N . GLY A 1 123 ? 7.75 21.766 9.68 1 84.12 123 GLY A N 1
ATOM 894 C CA . GLY A 1 123 ? 8.703 22.781 10.109 1 84.12 123 GLY A CA 1
ATOM 895 C C . GLY A 1 123 ? 8.992 22.734 11.594 1 84.12 123 GLY A C 1
ATOM 896 O O . GLY A 1 123 ? 9.312 23.75 12.203 1 84.12 123 GLY A O 1
ATOM 897 N N . ARG A 1 124 ? 8.93 21.578 12.312 1 56.38 124 ARG A N 1
ATOM 898 C CA . ARG A 1 124 ? 9.398 21.797 13.672 1 56.38 124 ARG A CA 1
ATOM 899 C C . ARG A 1 124 ? 10.867 22.203 13.68 1 56.38 124 ARG A C 1
ATOM 901 O O . ARG A 1 124 ? 11.617 21.875 12.758 1 56.38 124 ARG A O 1
ATOM 908 N N . MET B 1 1 ? 4.668 -4.875 -22.844 1 67.69 1 MET B N 1
ATOM 909 C CA . MET B 1 1 ? 3.807 -4.562 -21.719 1 67.69 1 MET B CA 1
ATOM 910 C C . MET B 1 1 ? 3.148 -3.197 -21.891 1 67.69 1 MET B C 1
ATOM 912 O O . MET B 1 1 ? 3.783 -2.254 -22.375 1 67.69 1 MET B O 1
ATOM 916 N N . SER B 1 2 ? 1.78 -3.215 -21.812 1 88.25 2 SER B N 1
ATOM 917 C CA . SER B 1 2 ? 1.117 -1.943 -22.094 1 88.25 2 SER B CA 1
ATOM 918 C C . SER B 1 2 ? 1.066 -1.069 -20.844 1 88.25 2 SER B C 1
ATOM 920 O O . SER B 1 2 ? 0.299 -1.344 -19.906 1 88.25 2 SER B O 1
ATOM 922 N N . TRP B 1 3 ? 1.91 -0.039 -20.797 1 94.25 3 TRP B N 1
ATOM 923 C CA . TRP B 1 3 ? 1.989 0.937 -19.703 1 94.25 3 TRP B CA 1
ATOM 924 C C . TRP B 1 3 ? 0.68 1.706 -19.578 1 94.25 3 TRP B C 1
ATOM 926 O O . TRP B 1 3 ? 0.313 2.129 -18.469 1 94.25 3 TRP B O 1
ATOM 936 N N . VAL B 1 4 ? 0.034 1.786 -20.672 1 96.25 4 VAL B N 1
ATOM 937 C CA . VAL B 1 4 ? -1.243 2.492 -20.672 1 96.25 4 VAL B CA 1
ATOM 938 C C . VAL B 1 4 ? -2.277 1.684 -19.891 1 96.25 4 VAL B C 1
ATOM 940 O O . VAL B 1 4 ? -3.023 2.238 -19.078 1 96.25 4 VAL B O 1
ATOM 943 N N . LEU B 1 5 ? -2.332 0.421 -20.141 1 97.62 5 LEU B N 1
ATOM 944 C CA . LEU B 1 5 ? -3.279 -0.435 -19.422 1 97.62 5 LEU B CA 1
ATOM 945 C C . LEU B 1 5 ? -2.967 -0.478 -17.938 1 97.62 5 LEU B C 1
ATOM 947 O O . LEU B 1 5 ? -3.879 -0.476 -17.109 1 97.62 5 LEU B O 1
ATOM 951 N N . ILE B 1 6 ? -1.706 -0.475 -17.609 1 98.19 6 ILE B N 1
ATOM 952 C CA . ILE B 1 6 ? -1.276 -0.451 -16.219 1 98.19 6 ILE B CA 1
ATOM 953 C C . ILE B 1 6 ? -1.7 0.866 -15.57 1 98.19 6 ILE B C 1
ATOM 955 O O . ILE B 1 6 ? -2.195 0.878 -14.445 1 98.19 6 ILE B O 1
ATOM 959 N N . GLY B 1 7 ? -1.459 1.929 -16.359 1 98.5 7 GLY B N 1
ATOM 960 C CA . GLY B 1 7 ? -1.872 3.232 -15.859 1 98.5 7 GLY B CA 1
ATOM 961 C C . GLY B 1 7 ? -3.369 3.34 -15.641 1 98.5 7 GLY B C 1
ATOM 962 O O . GLY B 1 7 ? -3.814 3.857 -14.617 1 98.5 7 GLY B O 1
ATOM 963 N N . VAL B 1 8 ? -4.152 2.861 -16.547 1 98.44 8 VAL B N 1
ATOM 964 C CA . VAL B 1 8 ? -5.605 2.9 -16.438 1 98.44 8 VAL B CA 1
ATOM 965 C C . VAL B 1 8 ? -6.062 2.066 -15.25 1 98.44 8 VAL B C 1
ATOM 967 O O . VAL B 1 8 ? -6.93 2.492 -14.477 1 98.44 8 VAL B O 1
ATOM 970 N N . ALA B 1 9 ? -5.543 0.911 -15.109 1 98.81 9 ALA B N 1
ATOM 971 C CA . ALA B 1 9 ? -5.859 0.057 -13.969 1 98.81 9 ALA B CA 1
ATOM 972 C C . ALA B 1 9 ? -5.453 0.721 -12.656 1 98.81 9 ALA B C 1
ATOM 974 O O . ALA B 1 9 ? -6.191 0.667 -11.664 1 98.81 9 ALA B O 1
ATOM 975 N N . GLY B 1 10 ? -4.227 1.324 -12.68 1 98.81 10 GLY B N 1
ATOM 976 C CA . GLY B 1 10 ? -3.777 2.061 -11.508 1 98.81 10 GLY B CA 1
ATOM 977 C C . GLY B 1 10 ? -4.691 3.215 -11.141 1 98.81 10 GLY B C 1
ATOM 978 O O . GLY B 1 10 ? -4.977 3.436 -9.961 1 98.81 10 GLY B O 1
ATOM 979 N N . ALA B 1 11 ? -5.117 3.912 -12.148 1 98.81 11 ALA B N 1
ATOM 980 C CA . ALA B 1 11 ? -6.074 4.992 -11.93 1 98.81 11 ALA B CA 1
ATOM 981 C C . ALA B 1 11 ? -7.352 4.473 -11.273 1 98.81 11 ALA B C 1
ATOM 983 O O . ALA B 1 11 ? -7.84 5.055 -10.305 1 98.81 11 ALA B O 1
ATOM 984 N N . ALA B 1 12 ? -7.91 3.439 -11.812 1 98.81 12 ALA B N 1
ATOM 985 C CA . ALA B 1 12 ? -9.125 2.838 -11.273 1 98.81 12 ALA B CA 1
ATOM 986 C C . ALA B 1 12 ? -8.906 2.355 -9.844 1 98.81 12 ALA B C 1
ATOM 988 O O . ALA B 1 12 ? -9.781 2.512 -8.992 1 98.81 12 ALA B O 1
ATOM 989 N N . GLY B 1 13 ? -7.762 1.729 -9.578 1 98.88 13 GLY B N 1
ATOM 990 C CA . GLY B 1 13 ? -7.434 1.271 -8.234 1 98.88 13 GLY B CA 1
ATOM 991 C C . GLY B 1 13 ? -7.363 2.398 -7.219 1 98.88 13 GLY B C 1
ATOM 992 O O . GLY B 1 13 ? -7.914 2.285 -6.121 1 98.88 13 GLY B O 1
ATOM 993 N N . ALA B 1 14 ? -6.723 3.453 -7.609 1 98.81 14 ALA B N 1
ATOM 994 C CA . ALA B 1 14 ? -6.59 4.609 -6.727 1 98.81 14 ALA B CA 1
ATOM 995 C C . ALA B 1 14 ? -7.953 5.215 -6.41 1 98.81 14 ALA B C 1
ATOM 997 O O . ALA B 1 14 ? -8.242 5.539 -5.254 1 98.81 14 ALA B O 1
ATOM 998 N N . VAL B 1 15 ? -8.742 5.363 -7.398 1 98.69 15 VAL B N 1
ATOM 999 C CA . VAL B 1 15 ? -10.078 5.934 -7.215 1 98.69 15 VAL B CA 1
ATOM 1000 C C . VAL B 1 15 ? -10.93 4.996 -6.367 1 98.69 15 VAL B C 1
ATOM 1002 O O . VAL B 1 15 ? -11.633 5.438 -5.461 1 98.69 15 VAL B O 1
ATOM 1005 N N . ALA B 1 16 ? -10.914 3.719 -6.637 1 98.81 16 ALA B N 1
ATOM 1006 C CA . ALA B 1 16 ? -11.656 2.74 -5.852 1 98.81 16 ALA B CA 1
ATOM 1007 C C . ALA B 1 16 ? -11.242 2.779 -4.383 1 98.81 16 ALA B C 1
ATOM 1009 O O . ALA B 1 16 ? -12.086 2.693 -3.488 1 98.81 16 ALA B O 1
ATOM 1010 N N . ARG B 1 17 ? -9.906 2.84 -4.168 1 98.75 17 ARG B N 1
ATOM 1011 C CA . ARG B 1 17 ? -9.414 2.934 -2.797 1 98.75 17 ARG B CA 1
ATOM 1012 C C . ARG B 1 17 ? -10.078 4.09 -2.055 1 98.75 17 ARG B C 1
ATOM 1014 O O . ARG B 1 17 ? -10.547 3.926 -0.927 1 98.75 17 ARG B O 1
ATOM 1021 N N . LEU B 1 18 ? -10.109 5.258 -2.689 1 97.62 18 LEU B N 1
ATOM 1022 C CA . LEU B 1 18 ? -10.641 6.449 -2.035 1 97.62 18 LEU B CA 1
ATOM 1023 C C . LEU B 1 18 ? -12.148 6.34 -1.846 1 97.62 18 LEU B C 1
ATOM 1025 O O . LEU B 1 18 ? -12.68 6.754 -0.815 1 97.62 18 LEU B O 1
ATOM 1029 N N . LEU B 1 19 ? -12.82 5.781 -2.848 1 97.44 19 LEU B N 1
ATOM 1030 C CA . LEU B 1 19 ? -14.266 5.652 -2.758 1 97.44 19 LEU B CA 1
ATOM 1031 C C . LEU B 1 19 ? -14.656 4.645 -1.679 1 97.44 19 LEU B C 1
ATOM 1033 O O . LEU B 1 19 ? -15.531 4.918 -0.854 1 97.44 19 LEU B O 1
ATOM 1037 N N . VAL B 1 20 ? -14.062 3.488 -1.626 1 97.25 20 VAL B N 1
ATOM 1038 C CA . VAL B 1 20 ? -14.344 2.459 -0.632 1 97.25 20 VAL B CA 1
ATOM 1039 C C . VAL B 1 20 ? -13.953 2.961 0.757 1 97.25 20 VAL B C 1
ATOM 1041 O O . VAL B 1 20 ? -14.719 2.811 1.715 1 97.25 20 VAL B O 1
ATOM 1044 N N . GLY B 1 21 ? -12.742 3.564 0.871 1 95.69 21 GLY B N 1
ATOM 1045 C CA . GLY B 1 21 ? -12.289 4.105 2.143 1 95.69 21 GLY B CA 1
ATOM 1046 C C . GLY B 1 21 ? -13.227 5.152 2.715 1 95.69 21 GLY B C 1
ATOM 1047 O O . GLY B 1 21 ? -13.578 5.098 3.895 1 95.69 21 GLY B O 1
ATOM 1048 N N . ALA B 1 22 ? -13.633 6.051 1.839 1 92.88 22 ALA B N 1
ATOM 1049 C CA . ALA B 1 22 ? -14.539 7.109 2.273 1 92.88 22 ALA B CA 1
ATOM 1050 C C . ALA B 1 22 ? -15.891 6.535 2.693 1 92.88 22 ALA B C 1
ATOM 1052 O O . ALA B 1 22 ? -16.5 7 3.662 1 92.88 22 ALA B O 1
ATOM 1053 N N . TRP B 1 23 ? -16.359 5.574 1.899 1 94.88 23 TRP B N 1
ATOM 1054 C CA . TRP B 1 23 ? -17.641 4.949 2.201 1 94.88 23 TRP B CA 1
ATOM 1055 C C . TRP B 1 23 ? -17.594 4.254 3.559 1 94.88 23 TRP B C 1
ATOM 1057 O O . TRP B 1 23 ? -18.547 4.371 4.348 1 94.88 23 TRP B O 1
ATOM 1067 N N . ILE B 1 24 ? -16.594 3.619 3.92 1 95.12 24 ILE B N 1
ATOM 1068 C CA . ILE B 1 24 ? -16.469 2.865 5.16 1 95.12 24 ILE B CA 1
ATOM 1069 C C . ILE B 1 24 ? -16.234 3.826 6.328 1 95.12 24 ILE B C 1
ATOM 1071 O O . ILE B 1 24 ? -16.891 3.709 7.371 1 95.12 24 ILE B O 1
ATOM 1075 N N . ASP B 1 25 ? -15.352 4.766 6.109 1 91.5 25 ASP B N 1
ATOM 1076 C CA . ASP B 1 25 ? -15 5.688 7.184 1 91.5 25 ASP B CA 1
ATOM 1077 C C . ASP B 1 25 ? -16.156 6.625 7.508 1 91.5 25 ASP B C 1
ATOM 1079 O O . ASP B 1 25 ? -16.188 7.25 8.57 1 91.5 25 ASP B O 1
ATOM 1083 N N . GLY B 1 26 ? -17.062 6.844 6.551 1 88.31 26 GLY B N 1
ATOM 1084 C CA . GLY B 1 26 ? -18.234 7.688 6.762 1 88.31 26 GLY B CA 1
ATOM 1085 C C . GLY B 1 26 ? -19.312 7.016 7.586 1 88.31 26 GLY B C 1
ATOM 1086 O O . GLY B 1 26 ? -20.281 7.656 7.984 1 88.31 26 GLY B O 1
ATOM 1087 N N . ARG B 1 27 ? -19.156 5.766 7.949 1 88.56 27 ARG B N 1
ATOM 1088 C CA . ARG B 1 27 ? -20.141 5.031 8.742 1 88.56 27 ARG B CA 1
ATOM 1089 C C . ARG B 1 27 ? -19.953 5.297 10.227 1 88.56 27 ARG B C 1
ATOM 1091 O O . ARG B 1 27 ? -18.875 5.711 10.656 1 88.56 27 ARG B O 1
ATOM 1098 N N . PRO B 1 28 ? -21 5.07 11.016 1 78.56 28 PRO B N 1
ATOM 1099 C CA . PRO B 1 28 ? -20.875 5.262 12.461 1 78.56 28 PRO B CA 1
ATOM 1100 C C . PRO B 1 28 ? -19.781 4.391 13.078 1 78.56 28 PRO B C 1
ATOM 1102 O O . PRO B 1 28 ? -19.656 3.213 12.727 1 78.56 28 PRO B O 1
ATOM 1105 N N . GLY B 1 29 ? -18.859 5.066 14.023 1 74.12 29 GLY B N 1
ATOM 1106 C CA . GLY B 1 29 ? -17.781 4.336 14.664 1 74.12 29 GLY B CA 1
ATOM 1107 C C . GLY B 1 29 ? -16.469 4.422 13.898 1 74.12 29 GLY B C 1
ATOM 1108 O O . GLY B 1 29 ? -15.445 3.932 14.359 1 74.12 29 GLY B O 1
ATOM 1109 N N . GLY B 1 30 ? -16.531 4.953 12.734 1 64.31 30 GLY B N 1
ATOM 1110 C CA . GLY B 1 30 ? -15.398 5.004 11.836 1 64.31 30 GLY B CA 1
ATOM 1111 C C . GLY B 1 30 ? -14.258 5.852 12.359 1 64.31 30 GLY B C 1
ATOM 1112 O O . GLY B 1 30 ? -13.117 5.742 11.891 1 64.31 30 GLY B O 1
ATOM 1113 N N . ARG B 1 31 ? -14.367 6.488 13.43 1 70 31 ARG B N 1
ATOM 1114 C CA . ARG B 1 31 ? -13.367 7.473 13.82 1 70 31 ARG B CA 1
ATOM 1115 C C . ARG B 1 31 ? -12.344 6.859 14.773 1 70 31 ARG B C 1
ATOM 1117 O O . ARG B 1 31 ? -11.234 7.387 14.922 1 70 31 ARG B O 1
ATOM 1124 N N . ALA B 1 32 ? -12.602 5.762 15.359 1 79.94 32 ALA B N 1
ATOM 1125 C CA . ALA B 1 32 ? -11.703 5.203 16.375 1 79.94 32 ALA B CA 1
ATOM 1126 C C . ALA B 1 32 ? -10.625 4.336 15.727 1 79.94 32 ALA B C 1
ATOM 1128 O O . ALA B 1 32 ? -9.578 4.082 16.328 1 79.94 32 ALA B O 1
ATOM 1129 N N . PHE B 1 33 ? -10.781 3.881 14.531 1 91.62 33 PHE B N 1
ATOM 1130 C CA . PHE B 1 33 ? -9.883 2.996 13.797 1 91.62 33 PHE B CA 1
ATOM 1131 C C . PHE B 1 33 ? -9.922 3.305 12.305 1 91.62 33 PHE B C 1
ATOM 1133 O O . PHE B 1 33 ? -10.953 3.742 11.781 1 91.62 33 PHE B O 1
ATOM 1140 N N . PRO B 1 34 ? -8.742 3.234 11.672 1 95.12 34 PRO B N 1
ATOM 1141 C CA . PRO B 1 34 ? -8.742 3.486 10.227 1 95.12 34 PRO B CA 1
ATOM 1142 C C . PRO B 1 34 ? -9.344 2.33 9.43 1 95.12 34 PRO B C 1
ATOM 1144 O O . PRO B 1 34 ? -8.633 1.676 8.664 1 95.12 34 PRO B O 1
ATOM 1147 N N . TRP B 1 35 ? -10.672 2.182 9.492 1 96.12 35 TRP B N 1
ATOM 1148 C CA . TRP B 1 35 ? -11.367 1.049 8.898 1 96.12 35 TRP B CA 1
ATOM 1149 C C . TRP B 1 35 ? -11.25 1.075 7.375 1 96.12 35 TRP B C 1
ATOM 1151 O O . TRP B 1 35 ? -11.219 0.024 6.73 1 96.12 35 TRP B O 1
ATOM 1161 N N . GLY B 1 36 ? -11.25 2.277 6.777 1 97.12 36 GLY B N 1
ATOM 1162 C CA . GLY B 1 36 ? -11.141 2.395 5.332 1 97.12 36 GLY B CA 1
ATOM 1163 C C . GLY B 1 36 ? -9.852 1.813 4.785 1 97.12 36 GLY B C 1
ATOM 1164 O O . GLY B 1 36 ? -9.8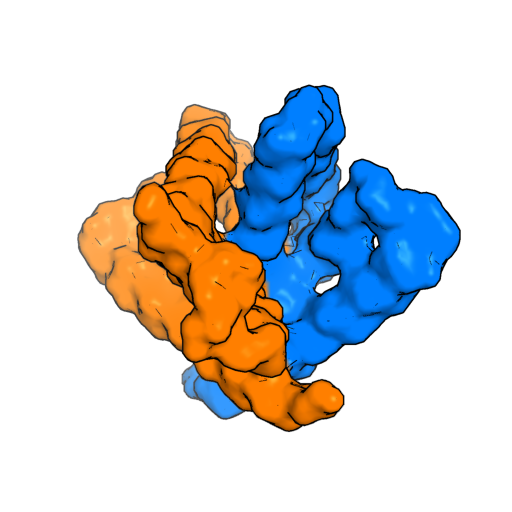75 0.9 3.957 1 97.12 36 GLY B O 1
ATOM 1165 N N . THR B 1 37 ? -8.75 2.299 5.34 1 97.88 37 THR B N 1
ATOM 1166 C CA . THR B 1 37 ? -7.445 1.81 4.926 1 97.88 37 THR B CA 1
ATOM 1167 C C . THR B 1 37 ? -7.301 0.321 5.23 1 97.88 37 THR B C 1
ATOM 1169 O O . THR B 1 37 ? -6.785 -0.439 4.41 1 97.88 37 THR B O 1
ATOM 1172 N N . PHE B 1 38 ? -7.766 -0.07 6.34 1 98.12 38 PHE B N 1
ATOM 1173 C CA . PHE B 1 38 ? -7.715 -1.464 6.766 1 98.12 38 PHE B CA 1
ATOM 1174 C C . PHE B 1 38 ? -8.461 -2.357 5.781 1 98.12 38 PHE B C 1
ATOM 1176 O O . PHE B 1 38 ? -7.934 -3.383 5.344 1 98.12 38 PHE B O 1
ATOM 1183 N N . ALA B 1 39 ? -9.602 -1.994 5.402 1 98.06 39 ALA B N 1
ATOM 1184 C CA . ALA B 1 39 ? -10.461 -2.809 4.547 1 98.06 39 ALA B CA 1
ATOM 1185 C C . ALA B 1 39 ? -9.867 -2.953 3.148 1 98.06 39 ALA B C 1
ATOM 1187 O O . ALA B 1 39 ? -9.836 -4.055 2.592 1 98.06 39 ALA B O 1
ATOM 1188 N N . VAL B 1 40 ? -9.375 -1.909 2.539 1 98.75 40 VAL B N 1
ATOM 1189 C CA . VAL B 1 40 ? -8.852 -1.984 1.18 1 98.75 40 VAL B CA 1
ATOM 1190 C C . VAL B 1 40 ? -7.559 -2.793 1.167 1 98.75 40 VAL B C 1
ATOM 1192 O O . VAL B 1 40 ? -7.293 -3.537 0.219 1 98.75 40 VAL B O 1
ATOM 1195 N N . ASN B 1 41 ? -6.781 -2.672 2.229 1 98.94 41 ASN B N 1
ATOM 1196 C CA . ASN B 1 41 ? -5.531 -3.42 2.312 1 98.94 41 ASN B CA 1
ATOM 1197 C C . ASN B 1 41 ? -5.785 -4.918 2.475 1 98.94 41 ASN B C 1
ATOM 1199 O O . ASN B 1 41 ? -5.145 -5.734 1.812 1 98.94 41 ASN B O 1
ATOM 1203 N N . ILE B 1 42 ? -6.746 -5.25 3.285 1 98.94 42 ILE B N 1
ATOM 1204 C CA . ILE B 1 42 ? -7.051 -6.66 3.498 1 98.94 42 ILE B CA 1
ATOM 1205 C C . ILE B 1 42 ? -7.691 -7.246 2.244 1 98.94 42 ILE B C 1
ATOM 1207 O O . ILE B 1 42 ? -7.27 -8.297 1.755 1 98.94 42 ILE B O 1
ATOM 1211 N N . ALA B 1 43 ? -8.672 -6.586 1.715 1 98.88 43 ALA B N 1
ATOM 1212 C CA . ALA B 1 43 ? -9.359 -7.055 0.513 1 98.88 43 ALA B CA 1
ATOM 1213 C C . ALA B 1 43 ? -8.391 -7.156 -0.664 1 98.88 43 ALA B C 1
ATOM 1215 O O . ALA B 1 43 ? -8.414 -8.141 -1.41 1 98.88 43 ALA B O 1
ATOM 1216 N N . GLY B 1 44 ? -7.555 -6.098 -0.812 1 98.94 44 GLY B N 1
ATOM 1217 C CA . GLY B 1 44 ? -6.574 -6.113 -1.887 1 98.94 44 GLY B CA 1
ATOM 1218 C C . GLY B 1 44 ? -5.566 -7.242 -1.761 1 98.94 44 GLY B C 1
ATOM 1219 O O . GLY B 1 44 ? -5.156 -7.828 -2.764 1 98.94 44 GLY B O 1
ATOM 1220 N N . SER B 1 45 ? -5.145 -7.559 -0.562 1 98.94 45 SER B N 1
ATOM 1221 C CA . SER B 1 45 ? -4.207 -8.648 -0.341 1 98.94 45 SER B CA 1
ATOM 1222 C C . SER B 1 45 ? -4.832 -10 -0.688 1 98.94 45 SER B C 1
ATOM 1224 O O . SER B 1 45 ? -4.18 -10.852 -1.292 1 98.94 45 SER B O 1
ATOM 1226 N N . LEU B 1 46 ? -6.105 -10.172 -0.331 1 98.94 46 LEU B N 1
ATOM 1227 C CA . LEU B 1 46 ? -6.824 -11.391 -0.69 1 98.94 46 LEU B CA 1
ATOM 1228 C C . LEU B 1 46 ? -6.914 -11.547 -2.205 1 98.94 46 LEU B C 1
ATOM 1230 O O . LEU B 1 46 ? -6.629 -12.617 -2.744 1 98.94 46 LEU B O 1
ATOM 1234 N N . LEU B 1 47 ? -7.309 -10.523 -2.848 1 98.88 47 LEU B N 1
ATOM 1235 C CA . LEU B 1 47 ? -7.539 -10.555 -4.285 1 98.88 47 LEU B CA 1
ATOM 1236 C C . LEU B 1 47 ? -6.227 -10.727 -5.043 1 98.88 47 LEU B C 1
ATOM 1238 O O . LEU B 1 47 ? -6.18 -11.414 -6.07 1 98.88 47 LEU B O 1
ATOM 1242 N N . LEU B 1 48 ? -5.168 -10.062 -4.551 1 98.69 48 LEU B N 1
ATOM 1243 C CA . LEU B 1 48 ? -3.879 -10.25 -5.211 1 98.69 48 LEU B CA 1
ATOM 1244 C C . LEU B 1 48 ? -3.383 -11.68 -5.039 1 98.69 48 LEU B C 1
ATOM 1246 O O . LEU B 1 48 ? -2.816 -12.258 -5.969 1 98.69 48 LEU B O 1
ATOM 1250 N N . GLY B 1 49 ? -3.557 -12.219 -3.801 1 98.62 49 GLY B N 1
ATOM 1251 C CA . GLY B 1 49 ? -3.256 -13.633 -3.629 1 98.62 49 GLY B CA 1
ATOM 1252 C C . GLY B 1 49 ? -4.02 -14.523 -4.586 1 98.62 49 GLY B C 1
ATOM 1253 O O . GLY B 1 49 ? -3.434 -15.391 -5.238 1 98.62 49 GLY B O 1
ATOM 1254 N N . LEU B 1 50 ? -5.324 -14.328 -4.723 1 98.62 50 LEU B N 1
ATOM 1255 C CA . LEU B 1 50 ? -6.168 -15.102 -5.621 1 98.62 50 LEU B CA 1
ATOM 1256 C C . LEU B 1 50 ? -5.684 -14.992 -7.062 1 98.62 50 LEU B C 1
ATOM 1258 O O . LEU B 1 50 ? -5.535 -16 -7.754 1 98.62 50 LEU B O 1
ATOM 1262 N N . LEU B 1 51 ? -5.434 -13.805 -7.496 1 98.44 51 LEU B N 1
ATOM 1263 C CA . LEU B 1 51 ? -4.961 -13.562 -8.852 1 98.44 51 LEU B CA 1
ATOM 1264 C C . LEU B 1 51 ? -3.629 -14.258 -9.102 1 98.44 51 LEU B C 1
ATOM 1266 O O . LEU B 1 51 ? -3.428 -14.875 -10.148 1 98.44 51 LEU B O 1
ATOM 1270 N N . THR B 1 52 ? -2.74 -14.156 -8.094 1 97.69 52 THR B N 1
ATOM 1271 C CA . THR B 1 52 ? -1.43 -14.789 -8.203 1 97.69 52 THR B CA 1
ATOM 1272 C C . THR B 1 52 ? -1.567 -16.297 -8.328 1 97.69 52 THR B C 1
ATOM 1274 O O . THR B 1 52 ? -0.901 -16.922 -9.164 1 97.69 52 THR B O 1
ATOM 1277 N N . GLY B 1 53 ? -2.438 -16.844 -7.531 1 97.44 53 GLY B N 1
ATOM 1278 C CA . GLY B 1 53 ? -2.678 -18.266 -7.641 1 97.44 53 GLY B CA 1
ATOM 1279 C C . GLY B 1 53 ? -3.258 -18.672 -8.977 1 97.44 53 GLY B C 1
ATOM 1280 O O . GLY B 1 53 ? -2.857 -19.688 -9.555 1 97.44 53 GLY B O 1
ATOM 1281 N N . LEU B 1 54 ? -4.195 -17.906 -9.562 1 97.44 54 LEU B N 1
ATOM 1282 C CA . LEU B 1 54 ? -4.855 -18.219 -10.828 1 97.44 54 LEU B CA 1
ATOM 1283 C C . LEU B 1 54 ? -3.875 -18.109 -11.984 1 97.44 54 LEU B C 1
ATOM 1285 O O . LEU B 1 54 ? -4.016 -18.828 -12.984 1 97.44 54 LEU B O 1
ATOM 1289 N N . VAL B 1 55 ? -2.885 -17.266 -11.875 1 96.31 55 VAL B N 1
ATOM 1290 C CA . VAL B 1 55 ? -1.943 -17.047 -12.969 1 96.31 55 VAL B CA 1
ATOM 1291 C C . VAL B 1 55 ? -0.764 -18 -12.844 1 96.31 55 VAL B C 1
ATOM 1293 O O . VAL B 1 55 ? -0.453 -18.734 -13.781 1 96.31 55 VAL B O 1
ATOM 1296 N N . VAL B 1 56 ? -0.147 -18.094 -11.695 1 91.75 56 VAL B N 1
ATOM 1297 C CA . VAL B 1 56 ? 1.101 -18.812 -11.492 1 91.75 56 VAL B CA 1
ATOM 1298 C C . VAL B 1 56 ? 0.798 -20.281 -11.156 1 91.75 56 VAL B C 1
ATOM 1300 O O . VAL B 1 56 ? 1.463 -21.188 -11.656 1 91.75 56 VAL B O 1
ATOM 1303 N N . GLY B 1 57 ? -0.14 -20.469 -10.344 1 90.12 57 GLY B N 1
ATOM 1304 C CA . GLY B 1 57 ? -0.471 -21.812 -9.922 1 90.12 57 GLY B CA 1
ATOM 1305 C C . GLY B 1 57 ? -1.261 -22.594 -10.961 1 90.12 57 GLY B C 1
ATOM 1306 O O . GLY B 1 57 ? -0.763 -23.562 -11.531 1 90.12 57 GLY B O 1
ATOM 1307 N N . ARG B 1 58 ? -2.473 -22.062 -11.391 1 92.81 58 ARG B N 1
ATOM 1308 C CA . ARG B 1 58 ? -3.391 -22.797 -12.258 1 92.81 58 ARG B CA 1
ATOM 1309 C C . ARG B 1 58 ? -3.098 -22.5 -13.727 1 92.81 58 ARG B C 1
ATOM 1311 O O . ARG B 1 58 ? -3.447 -23.297 -14.602 1 92.81 58 ARG B O 1
ATOM 1318 N N . GLY B 1 59 ? -2.541 -21.344 -13.961 1 92.88 59 GLY B N 1
ATOM 1319 C CA . GLY B 1 59 ? -2.293 -20.953 -15.344 1 92.88 59 GLY B CA 1
ATOM 1320 C C . GLY B 1 59 ? -3.564 -20.625 -16.109 1 92.88 59 GLY B C 1
ATOM 1321 O O . GLY B 1 59 ? -3.623 -20.812 -17.328 1 92.88 59 GLY B O 1
ATOM 1322 N N . TRP B 1 60 ? -4.59 -20.25 -15.398 1 94.12 60 TRP B N 1
ATOM 1323 C CA . TRP B 1 60 ? -5.883 -19.953 -16.016 1 94.12 60 TRP B CA 1
ATOM 1324 C C . TRP B 1 60 ? -5.883 -18.578 -16.672 1 94.12 60 TRP B C 1
ATOM 1326 O O . TRP B 1 60 ? -6.699 -18.297 -17.547 1 94.12 60 TRP B O 1
ATOM 1336 N N . LEU B 1 61 ? -5.004 -17.781 -16.203 1 94.81 61 LEU B N 1
ATOM 1337 C CA . LEU B 1 61 ? -4.93 -16.422 -16.688 1 94.81 61 LEU B CA 1
ATOM 1338 C C . LEU B 1 61 ? -3.533 -16.094 -17.219 1 94.81 61 LEU B C 1
ATOM 1340 O O . LEU B 1 61 ? -2.545 -16.656 -16.734 1 94.81 61 LEU B O 1
ATOM 1344 N N . ALA B 1 62 ? -3.482 -15.227 -18.156 1 94.75 62 ALA B N 1
ATOM 1345 C CA . ALA B 1 62 ? -2.207 -14.812 -18.75 1 94.75 62 ALA B CA 1
ATOM 1346 C C . ALA B 1 62 ? -1.397 -13.984 -17.75 1 94.75 62 ALA B C 1
ATOM 1348 O O . ALA B 1 62 ? -1.964 -13.242 -16.938 1 94.75 62 ALA B O 1
ATOM 1349 N N . PRO B 1 63 ? -0.04 -14.055 -17.781 1 93.75 63 PRO B N 1
ATOM 1350 C CA . PRO B 1 63 ? 0.826 -13.281 -16.906 1 93.75 63 PRO B CA 1
ATOM 1351 C C . PRO B 1 63 ? 0.557 -11.773 -16.969 1 93.75 63 PRO B C 1
ATOM 1353 O O . PRO B 1 63 ? 0.732 -11.062 -15.984 1 93.75 63 PRO B O 1
ATOM 1356 N N . GLU B 1 64 ? 0.125 -11.328 -18.125 1 94.12 64 GLU B N 1
ATOM 1357 C CA . GLU B 1 64 ? -0.149 -9.906 -18.328 1 94.12 64 GLU B CA 1
ATOM 1358 C C . GLU B 1 64 ? -1.295 -9.438 -17.438 1 94.12 64 GLU B C 1
ATOM 1360 O O . GLU B 1 64 ? -1.315 -8.281 -16.984 1 94.12 64 GLU B O 1
ATOM 1365 N N . VAL B 1 65 ? -2.168 -10.352 -17.141 1 95.19 65 VAL B N 1
ATOM 1366 C CA . VAL B 1 65 ? -3.311 -10.016 -16.297 1 95.19 65 VAL B CA 1
ATOM 1367 C C . VAL B 1 65 ? -2.832 -9.703 -14.891 1 95.19 65 VAL B C 1
ATOM 1369 O O . VAL B 1 65 ? -3.355 -8.797 -14.234 1 95.19 65 VAL B O 1
ATOM 1372 N N . LYS B 1 66 ? -1.866 -10.414 -14.422 1 95.69 66 LYS B N 1
ATOM 1373 C CA . LYS B 1 66 ? -1.326 -10.164 -13.086 1 95.69 66 LYS B CA 1
ATOM 1374 C C . LYS B 1 66 ? -0.637 -8.805 -13.016 1 95.69 66 LYS B C 1
ATOM 1376 O O . LYS B 1 66 ? -0.7 -8.133 -11.984 1 95.69 66 LYS B O 1
ATOM 1381 N N . VAL B 1 67 ? 0.023 -8.461 -14.086 1 95.75 67 VAL B N 1
ATOM 1382 C CA . VAL B 1 67 ? 0.711 -7.176 -14.07 1 95.75 67 VAL B CA 1
ATOM 1383 C C . VAL B 1 67 ? -0.312 -6.043 -14.07 1 95.75 67 VAL B C 1
ATOM 1385 O O . VAL B 1 67 ? -0.216 -5.109 -13.273 1 95.75 67 VAL B O 1
ATOM 1388 N N . VAL B 1 68 ? -1.317 -6.148 -14.93 1 97.81 68 VAL B N 1
ATOM 1389 C CA . VAL B 1 68 ? -2.291 -5.078 -15.109 1 97.81 68 VAL B CA 1
ATOM 1390 C C . VAL B 1 68 ? -3.215 -5.008 -13.898 1 97.81 68 VAL B C 1
ATOM 1392 O O . VAL B 1 68 ? -3.367 -3.949 -13.281 1 97.81 68 VAL B O 1
ATOM 1395 N N . LEU B 1 69 ? -3.771 -6.125 -13.5 1 98.25 69 LEU B N 1
ATOM 1396 C CA . LEU B 1 69 ? -4.73 -6.105 -12.398 1 98.25 69 LEU B CA 1
ATOM 1397 C C . LEU B 1 69 ? -4.016 -6.172 -11.055 1 98.25 69 LEU B C 1
ATOM 1399 O O . LEU B 1 69 ? -4.465 -5.566 -10.078 1 98.25 69 LEU B O 1
ATOM 1403 N N . GLY B 1 70 ? -2.951 -6.957 -10.938 1 98.06 70 GLY B N 1
ATOM 1404 C CA . GLY B 1 70 ? -2.229 -7.105 -9.68 1 98.06 70 GLY B CA 1
ATOM 1405 C C . GLY B 1 70 ? -1.381 -5.898 -9.336 1 98.06 70 GLY B C 1
ATOM 1406 O O . GLY B 1 70 ? -1.626 -5.23 -8.328 1 98.06 70 GLY B O 1
ATOM 1407 N N . ALA B 1 71 ? -0.437 -5.539 -10.203 1 96 71 ALA B N 1
ATOM 1408 C CA . ALA B 1 71 ? 0.477 -4.43 -9.945 1 96 71 ALA B CA 1
ATOM 1409 C C . ALA B 1 71 ? -0.202 -3.088 -10.211 1 96 71 ALA B C 1
ATOM 1411 O O . ALA B 1 71 ? 0.059 -2.104 -9.516 1 96 71 ALA B O 1
ATOM 1412 N N . GLY B 1 72 ? -1.04 -3.088 -11.25 1 98.12 72 GLY B N 1
ATOM 1413 C CA . GLY B 1 72 ? -1.731 -1.85 -11.578 1 98.12 72 GLY B CA 1
ATOM 1414 C C . GLY B 1 72 ? -2.9 -1.561 -10.648 1 98.12 72 GLY B C 1
ATOM 1415 O O . GLY B 1 72 ? -2.811 -0.693 -9.781 1 98.12 72 GLY B O 1
ATOM 1416 N N . PHE B 1 73 ? -3.965 -2.355 -10.727 1 98.88 73 PHE B N 1
ATOM 1417 C CA . PHE B 1 73 ? -5.195 -2.057 -10.008 1 98.88 73 PHE B CA 1
ATOM 1418 C C . PHE B 1 73 ? -5.031 -2.34 -8.516 1 98.88 73 PHE B C 1
ATOM 1420 O O . PHE B 1 73 ? -5.191 -1.44 -7.688 1 98.88 73 PHE B O 1
ATOM 1427 N N . LEU B 1 74 ? -4.676 -3.551 -8.188 1 98.88 74 LEU B N 1
ATOM 1428 C CA . LEU B 1 74 ? -4.645 -3.947 -6.781 1 98.88 74 LEU B CA 1
ATOM 1429 C C . LEU B 1 74 ? -3.496 -3.264 -6.047 1 98.88 74 LEU B C 1
ATOM 1431 O O . LEU B 1 74 ? -3.613 -2.943 -4.863 1 98.88 74 LEU B O 1
ATOM 1435 N N . GLY B 1 75 ? -2.383 -3.047 -6.762 1 98.69 75 GLY B N 1
ATOM 1436 C CA . GLY B 1 75 ? -1.306 -2.26 -6.18 1 98.69 75 GLY B CA 1
ATOM 1437 C C . GLY B 1 75 ? -1.73 -0.852 -5.809 1 98.69 75 GLY B C 1
ATOM 1438 O O . GLY B 1 75 ? -1.348 -0.34 -4.754 1 98.69 75 GLY B O 1
ATOM 1439 N N . ALA B 1 76 ? -2.504 -0.262 -6.645 1 98.88 76 ALA B N 1
ATOM 1440 C CA . ALA B 1 76 ? -2.963 1.103 -6.398 1 98.88 76 ALA B CA 1
ATOM 1441 C C . ALA B 1 76 ? -4.148 1.121 -5.438 1 98.88 76 ALA B C 1
ATOM 1443 O O . ALA B 1 76 ? -4.414 2.139 -4.793 1 98.88 76 ALA B O 1
ATOM 1444 N N . PHE B 1 77 ? -4.836 0.032 -5.363 1 98.94 77 PHE B N 1
ATOM 1445 C CA . PHE B 1 77 ? -5.988 -0.12 -4.48 1 98.94 77 PHE B CA 1
ATOM 1446 C C . PHE B 1 77 ? -5.547 -0.263 -3.029 1 98.94 77 PHE B C 1
ATOM 1448 O O . PHE B 1 77 ? -6.258 0.154 -2.113 1 98.94 77 PHE B O 1
ATOM 1455 N N . THR B 1 78 ? -4.418 -0.84 -2.781 1 98.94 78 THR B N 1
ATOM 1456 C CA . THR B 1 78 ? -3.85 -0.934 -1.44 1 98.94 78 THR B CA 1
ATOM 1457 C C . THR B 1 78 ? -2.797 0.151 -1.223 1 98.94 78 THR B C 1
ATOM 1459 O O . THR B 1 78 ? -2.33 0.77 -2.18 1 98.94 78 THR B O 1
ATOM 1462 N N . THR B 1 79 ? -2.469 0.421 0.018 1 98.94 79 THR B N 1
ATOM 1463 C CA . THR B 1 79 ? -1.501 1.477 0.294 1 98.94 79 THR B CA 1
ATOM 1464 C C . THR B 1 79 ? -0.726 1.179 1.574 1 98.94 79 THR B C 1
ATOM 1466 O O . THR B 1 79 ? -1.304 0.729 2.566 1 98.94 79 THR B O 1
ATOM 1469 N N . PHE B 1 80 ? 0.475 1.422 1.512 1 98.94 80 PHE B N 1
ATOM 1470 C CA . PHE B 1 80 ? 1.384 1.225 2.635 1 98.94 80 PHE B CA 1
ATOM 1471 C C . PHE B 1 80 ? 1.635 2.537 3.365 1 98.94 80 PHE B C 1
ATOM 1473 O O . PHE B 1 80 ? 1.655 2.574 4.598 1 98.94 80 PHE B O 1
ATOM 1480 N N . SER B 1 81 ? 1.806 3.625 2.65 1 98.88 81 SER B N 1
ATOM 1481 C CA . SER B 1 81 ? 2.172 4.918 3.219 1 98.88 81 SER B CA 1
ATOM 1482 C C . SER B 1 81 ? 1.053 5.473 4.094 1 98.88 81 SER B C 1
ATOM 1484 O O . SER B 1 81 ? 1.309 5.988 5.184 1 98.88 81 SER B O 1
ATOM 1486 N N . THR B 1 82 ? -0.22 5.367 3.594 1 98.56 82 THR B N 1
ATOM 1487 C CA . THR B 1 82 ? -1.351 5.828 4.391 1 98.56 82 THR B CA 1
ATOM 1488 C C . THR B 1 82 ? -1.485 5.004 5.668 1 98.56 82 THR B C 1
ATOM 1490 O O . THR B 1 82 ? -1.788 5.547 6.734 1 98.56 82 THR B O 1
ATOM 1493 N N . TRP B 1 83 ? -1.27 3.719 5.516 1 98.62 83 TRP B N 1
ATOM 1494 C CA . TRP B 1 83 ? -1.313 2.854 6.688 1 98.62 83 TRP B CA 1
ATOM 1495 C C . TRP B 1 83 ? -0.291 3.297 7.73 1 98.62 83 TRP B C 1
ATOM 1497 O O . TRP B 1 83 ? -0.591 3.338 8.93 1 98.62 83 TRP B O 1
ATOM 1507 N N . LEU B 1 84 ? 0.916 3.676 7.336 1 98.75 84 LEU B N 1
ATOM 1508 C CA . LEU B 1 84 ? 1.943 4.117 8.273 1 98.75 84 LEU B CA 1
ATOM 1509 C C . LEU B 1 84 ? 1.562 5.453 8.906 1 98.75 84 LEU B C 1
ATOM 1511 O O . LEU B 1 84 ? 1.858 5.695 10.078 1 98.75 84 LEU B O 1
ATOM 1515 N N . LEU B 1 85 ? 0.927 6.348 8.148 1 97.88 85 LEU B N 1
ATOM 1516 C CA . LEU B 1 85 ? 0.464 7.598 8.734 1 97.88 85 LEU B CA 1
ATOM 1517 C C . LEU B 1 85 ? -0.637 7.344 9.758 1 97.88 85 LEU B C 1
ATOM 1519 O O . LEU B 1 85 ? -0.731 8.055 10.766 1 97.88 85 LEU B O 1
ATOM 1523 N N . ASP B 1 86 ? -1.507 6.375 9.453 1 97.44 86 ASP B N 1
ATOM 1524 C CA . ASP B 1 86 ? -2.516 5.992 10.438 1 97.44 86 ASP B CA 1
ATOM 1525 C C . ASP B 1 86 ? -1.866 5.535 11.742 1 97.44 86 ASP B C 1
ATOM 1527 O O . ASP B 1 86 ? -2.33 5.883 12.828 1 97.44 86 ASP B O 1
ATOM 1531 N N . LEU B 1 87 ? -0.817 4.676 11.586 1 98.12 87 LEU B N 1
ATOM 1532 C CA . LEU B 1 87 ? -0.08 4.238 12.766 1 98.12 87 LEU B CA 1
ATOM 1533 C C . LEU B 1 87 ? 0.513 5.434 13.508 1 98.12 87 LEU B C 1
ATOM 1535 O O . LEU B 1 87 ? 0.402 5.523 14.727 1 98.12 87 LEU B O 1
ATOM 1539 N N . HIS B 1 88 ? 1.106 6.332 12.773 1 97.19 88 HIS B N 1
ATOM 1540 C CA . HIS B 1 88 ? 1.73 7.512 13.359 1 97.19 88 HIS B CA 1
ATOM 1541 C C . HIS B 1 88 ? 0.707 8.359 14.109 1 97.19 88 HIS B C 1
ATOM 1543 O O . HIS B 1 88 ? 0.989 8.867 15.195 1 97.19 88 HIS B O 1
ATOM 1549 N N . GLU B 1 89 ? -0.434 8.531 13.5 1 95.81 89 GLU B N 1
ATOM 1550 C CA . GLU B 1 89 ? -1.467 9.367 14.109 1 95.81 89 GLU B CA 1
ATOM 1551 C C . GLU B 1 89 ? -1.941 8.773 15.438 1 95.81 89 GLU B C 1
ATOM 1553 O O . GLU B 1 89 ? -2.178 9.508 16.406 1 95.81 89 GLU B O 1
ATOM 1558 N N . ALA B 1 90 ? -2.182 7.5 15.461 1 96.69 90 ALA B N 1
ATOM 1559 C CA . ALA B 1 90 ? -2.57 6.848 16.703 1 96.69 90 ALA B CA 1
ATOM 1560 C C . ALA B 1 90 ? -1.504 7.039 17.781 1 96.69 90 ALA B C 1
ATOM 1562 O O . ALA B 1 90 ? -1.824 7.309 18.938 1 96.69 90 ALA B O 1
ATOM 1563 N N . LEU B 1 91 ? -0.219 6.938 17.406 1 96.62 91 LEU B N 1
ATOM 1564 C CA . LEU B 1 91 ? 0.888 7.113 18.344 1 96.62 91 LEU B CA 1
ATOM 1565 C C . LEU B 1 91 ? 0.965 8.555 18.828 1 96.62 91 LEU B C 1
ATOM 1567 O O . LEU B 1 91 ? 1.209 8.805 20 1 96.62 91 LEU B O 1
ATOM 1571 N N . ARG B 1 92 ? 0.778 9.445 17.906 1 93.75 92 ARG B N 1
ATOM 1572 C CA . ARG B 1 92 ? 0.814 10.867 18.219 1 93.75 92 ARG B CA 1
ATOM 1573 C C . ARG B 1 92 ? -0.255 11.227 19.25 1 93.75 92 ARG B C 1
ATOM 1575 O O . ARG B 1 92 ? -0.026 12.062 20.125 1 93.75 92 ARG B O 1
ATOM 1582 N N . ARG B 1 93 ? -1.373 10.57 19.188 1 94.38 93 ARG B N 1
ATOM 1583 C CA . ARG B 1 93 ? -2.482 10.805 20.094 1 94.38 93 ARG B CA 1
ATOM 1584 C C . ARG B 1 93 ? -2.268 10.078 21.422 1 94.38 93 ARG B C 1
ATOM 1586 O O . ARG B 1 93 ? -3.098 10.172 22.328 1 94.38 93 ARG B O 1
ATOM 1593 N N . GLY B 1 94 ? -1.26 9.32 21.531 1 95.88 94 GLY B N 1
ATOM 1594 C CA . GLY B 1 94 ? -0.966 8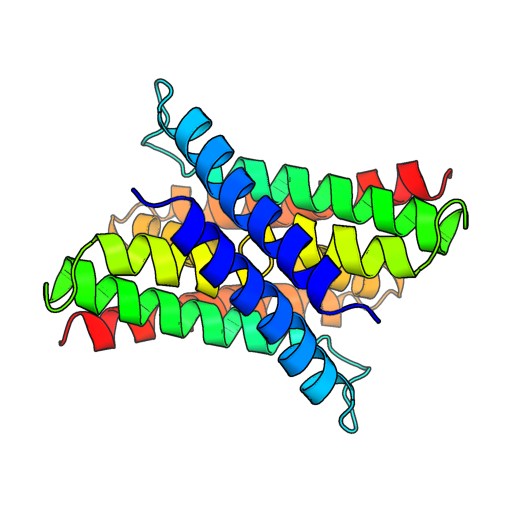.594 22.766 1 95.88 94 GLY B CA 1
ATOM 1595 C C . GLY B 1 94 ? -1.67 7.25 22.844 1 95.88 94 GLY B C 1
ATOM 1596 O O . GLY B 1 94 ? -1.613 6.574 23.875 1 95.88 94 GLY B O 1
ATOM 1597 N N . ASP B 1 95 ? -2.355 6.91 21.797 1 96.19 95 ASP B N 1
ATOM 1598 C CA . ASP B 1 95 ? -3.064 5.633 21.781 1 96.19 95 ASP B CA 1
ATOM 1599 C C . ASP B 1 95 ? -2.168 4.516 21.25 1 96.19 95 ASP B C 1
ATOM 1601 O O . ASP B 1 95 ? -2.414 3.975 20.172 1 96.19 95 ASP B O 1
ATOM 1605 N N . HIS B 1 96 ? -1.258 4.113 22.078 1 96.81 96 HIS B N 1
ATOM 1606 C CA . HIS B 1 96 ? -0.276 3.102 21.703 1 96.81 96 HIS B CA 1
ATOM 1607 C C . HIS B 1 96 ? -0.946 1.761 21.422 1 96.81 96 HIS B C 1
ATOM 1609 O O . HIS B 1 96 ? -0.513 1.018 20.531 1 96.81 96 HIS B O 1
ATOM 1615 N N . ARG B 1 97 ? -1.981 1.504 22.172 1 96.06 97 ARG B N 1
ATOM 1616 C CA . ARG B 1 97 ? -2.693 0.245 21.984 1 96.06 97 ARG B CA 1
ATOM 1617 C C . ARG B 1 97 ? -3.32 0.183 20.594 1 96.06 97 ARG B C 1
ATOM 1619 O O . ARG B 1 97 ? -3.207 -0.831 19.891 1 96.06 97 ARG B O 1
ATOM 1626 N N . ALA B 1 98 ? -3.949 1.235 20.156 1 95.44 98 ALA B N 1
ATOM 1627 C CA . ALA B 1 98 ? -4.574 1.279 18.844 1 95.44 98 ALA B CA 1
ATOM 1628 C C . ALA B 1 98 ? -3.537 1.129 17.734 1 95.44 98 ALA B C 1
ATOM 1630 O O . ALA B 1 98 ? -3.789 0.473 16.719 1 95.44 98 ALA B O 1
ATOM 1631 N N . ALA B 1 99 ? -2.402 1.802 17.906 1 97.25 99 ALA B N 1
ATOM 1632 C CA . ALA B 1 99 ? -1.33 1.701 16.906 1 97.25 99 ALA B CA 1
ATOM 1633 C C . ALA B 1 99 ? -0.839 0.262 16.781 1 97.25 99 ALA B C 1
ATOM 1635 O O . ALA B 1 99 ? -0.686 -0.249 15.672 1 97.25 99 ALA B O 1
ATOM 1636 N N . PHE B 1 100 ? -0.671 -0.356 17.906 1 97.25 100 PHE B N 1
ATOM 1637 C CA . PHE B 1 100 ? -0.162 -1.723 17.906 1 97.25 100 PHE B CA 1
ATOM 1638 C C . PHE B 1 100 ? -1.192 -2.686 17.328 1 97.25 100 PHE B C 1
ATOM 1640 O O . PHE B 1 100 ? -0.846 -3.588 16.562 1 97.25 100 PHE B O 1
ATOM 1647 N N . VAL B 1 101 ? -2.385 -2.537 17.719 1 97.12 101 VAL B N 1
ATOM 1648 C CA . VAL B 1 101 ? -3.459 -3.389 17.219 1 97.12 101 VAL B CA 1
ATOM 1649 C C . VAL B 1 101 ? -3.584 -3.229 15.703 1 97.12 101 VAL B C 1
ATOM 1651 O O . VAL B 1 101 ? -3.719 -4.215 14.977 1 97.12 101 VAL B O 1
ATOM 1654 N N . ASN B 1 102 ? -3.523 -2.012 15.227 1 97.94 102 ASN B N 1
ATOM 1655 C CA . ASN B 1 102 ? -3.588 -1.763 13.789 1 97.94 102 ASN B CA 1
ATOM 1656 C C . ASN B 1 102 ? -2.42 -2.414 13.055 1 97.94 102 ASN B C 1
ATOM 1658 O O . ASN B 1 102 ? -2.613 -3.07 12.031 1 97.94 102 ASN B O 1
ATOM 1662 N N . ALA B 1 103 ? -1.223 -2.238 13.602 1 98.44 103 ALA B N 1
ATOM 1663 C CA . ALA B 1 103 ? -0.037 -2.814 12.977 1 98.44 103 ALA B CA 1
ATOM 1664 C C . ALA B 1 103 ? -0.124 -4.34 12.93 1 98.44 103 ALA B C 1
ATOM 1666 O O . ALA B 1 103 ? 0.109 -4.949 11.891 1 98.44 103 ALA B O 1
ATOM 1667 N N . ALA B 1 104 ? -0.489 -4.941 14.023 1 98 104 ALA B N 1
ATOM 1668 C CA . ALA B 1 104 ? -0.537 -6.395 14.156 1 98 104 ALA B CA 1
ATOM 1669 C C . ALA B 1 104 ? -1.672 -6.98 13.32 1 98 104 ALA B C 1
ATOM 1671 O O . ALA B 1 104 ? -1.479 -7.965 12.602 1 98 104 ALA B O 1
ATOM 1672 N N . LEU B 1 105 ? -2.836 -6.387 13.391 1 98.19 105 LEU B N 1
ATOM 1673 C CA . LEU B 1 105 ? -4 -6.914 12.688 1 98.19 105 LEU B CA 1
ATOM 1674 C C . LEU B 1 105 ? -3.855 -6.719 11.18 1 98.19 105 LEU B C 1
ATOM 1676 O O . LEU B 1 105 ? -4.195 -7.613 10.398 1 98.19 105 LEU B O 1
ATOM 1680 N N . SER B 1 106 ? -3.375 -5.539 10.781 1 98.81 106 SER B N 1
ATOM 1681 C CA . SER B 1 106 ? -3.213 -5.277 9.352 1 98.81 106 SER B CA 1
ATOM 1682 C C . SER B 1 106 ? -2.189 -6.223 8.734 1 98.81 106 SER B C 1
ATOM 1684 O O . SER B 1 106 ? -2.43 -6.793 7.668 1 98.81 106 SER B O 1
ATOM 1686 N N . THR B 1 107 ? -1.043 -6.414 9.438 1 98.75 107 THR B N 1
ATOM 1687 C CA . THR B 1 107 ? -0.005 -7.281 8.891 1 98.75 107 THR B CA 1
ATOM 1688 C C . THR B 1 107 ? -0.419 -8.75 8.984 1 98.75 107 THR B C 1
ATOM 1690 O O . THR B 1 107 ? -0.293 -9.5 8.016 1 98.75 107 THR B O 1
ATOM 1693 N N . GLY B 1 108 ? -0.961 -9.164 10.133 1 98.62 108 GLY B N 1
ATOM 1694 C CA . GLY B 1 108 ? -1.349 -10.555 10.336 1 98.62 108 GLY B CA 1
ATOM 1695 C C . GLY B 1 108 ? -2.512 -10.984 9.461 1 98.62 108 GLY B C 1
ATOM 1696 O O . GLY B 1 108 ? -2.426 -11.992 8.758 1 98.62 108 GLY B O 1
ATOM 1697 N N . LEU B 1 109 ? -3.621 -10.258 9.508 1 98.81 109 LEU B N 1
ATOM 1698 C CA . LEU B 1 109 ? -4.793 -10.594 8.711 1 98.81 109 LEU B CA 1
ATOM 1699 C C . LEU B 1 109 ? -4.52 -10.383 7.223 1 98.81 109 LEU B C 1
ATOM 1701 O O . LEU B 1 109 ? -5.055 -11.102 6.379 1 98.81 109 LEU B O 1
ATOM 1705 N N . GLY B 1 110 ? -3.705 -9.344 6.938 1 98.88 110 GLY B N 1
ATOM 1706 C CA . GLY B 1 110 ? -3.295 -9.172 5.551 1 98.88 110 GLY B CA 1
ATOM 1707 C C . GLY B 1 110 ? -2.539 -10.367 5.004 1 98.88 110 GLY B C 1
ATOM 1708 O O . GLY B 1 110 ? -2.801 -10.812 3.885 1 98.88 110 GLY B O 1
ATOM 1709 N N . LEU B 1 111 ? -1.579 -10.82 5.785 1 98.81 111 LEU B N 1
ATOM 1710 C CA . LEU B 1 111 ? -0.804 -11.992 5.391 1 98.81 111 LEU B CA 1
ATOM 1711 C C . LEU B 1 111 ? -1.704 -13.219 5.242 1 98.81 111 LEU B C 1
ATOM 1713 O O . LEU B 1 111 ? -1.565 -13.984 4.285 1 98.81 111 LEU B O 1
ATOM 1717 N N . LEU B 1 112 ? -2.609 -13.406 6.145 1 98.75 112 LEU B N 1
ATOM 1718 C CA . LEU B 1 112 ? -3.559 -14.508 6.078 1 98.75 112 LEU B CA 1
ATOM 1719 C C . LEU B 1 112 ? -4.445 -14.391 4.844 1 98.75 112 LEU B C 1
ATOM 1721 O O . LEU B 1 112 ? -4.727 -15.383 4.176 1 98.75 112 LEU B O 1
ATOM 1725 N N . ALA B 1 113 ? -4.922 -13.219 4.574 1 98.88 113 ALA B N 1
ATOM 1726 C CA . ALA B 1 113 ? -5.762 -12.961 3.406 1 98.88 113 ALA B CA 1
ATOM 1727 C C . ALA B 1 113 ? -5.016 -13.273 2.113 1 98.88 113 ALA B C 1
ATOM 1729 O O . ALA B 1 113 ? -5.562 -13.922 1.215 1 98.88 113 ALA B O 1
ATOM 1730 N N . ALA B 1 114 ? -3.781 -12.789 2.012 1 98.69 114 ALA B N 1
ATOM 1731 C CA . ALA B 1 114 ? -2.963 -13.094 0.842 1 98.69 114 ALA B CA 1
ATOM 1732 C C . ALA B 1 114 ? -2.795 -14.602 0.667 1 98.69 114 ALA B C 1
ATOM 1734 O O . ALA B 1 114 ? -2.918 -15.117 -0.444 1 98.69 114 ALA B O 1
ATOM 1735 N N . TRP B 1 115 ? -2.494 -15.258 1.765 1 98.25 115 TRP B N 1
ATOM 1736 C CA . TRP B 1 115 ? -2.305 -16.703 1.737 1 98.25 115 TRP B CA 1
ATOM 1737 C C . TRP B 1 115 ? -3.588 -17.422 1.32 1 98.25 115 TRP B C 1
ATOM 1739 O O . TRP B 1 115 ? -3.557 -18.344 0.507 1 98.25 115 TRP B O 1
ATOM 1749 N N . LEU B 1 116 ? -4.691 -17.047 1.946 1 98.56 116 LEU B N 1
ATOM 1750 C CA . LEU B 1 116 ? -5.977 -17.641 1.605 1 98.56 116 LEU B CA 1
ATOM 1751 C C . LEU B 1 116 ? -6.301 -17.438 0.13 1 98.56 116 LEU B C 1
ATOM 1753 O O . LEU B 1 116 ? -6.777 -18.359 -0.54 1 98.56 116 LEU B O 1
ATOM 1757 N N . GLY B 1 117 ? -6.129 -16.188 -0.372 1 98.69 117 GLY B N 1
ATOM 1758 C CA . GLY B 1 117 ? -6.305 -15.945 -1.794 1 98.69 117 GLY B CA 1
ATOM 1759 C C . GLY B 1 117 ? -5.449 -16.844 -2.668 1 98.69 117 GLY B C 1
ATOM 1760 O O . GLY B 1 117 ? -5.941 -17.422 -3.639 1 98.69 117 GLY B O 1
ATOM 1761 N N . LEU B 1 118 ? -4.199 -16.953 -2.318 1 97.88 118 LEU B N 1
ATOM 1762 C CA . LEU B 1 118 ? -3.268 -17.797 -3.059 1 97.88 118 LEU B CA 1
ATOM 1763 C C . LEU B 1 118 ? -3.742 -19.25 -3.072 1 97.88 118 LEU B C 1
ATOM 1765 O O . LEU B 1 118 ? -3.723 -19.906 -4.117 1 97.88 118 LEU B O 1
ATOM 1769 N N . ALA B 1 119 ? -4.133 -19.75 -1.94 1 97.19 119 ALA B N 1
ATOM 1770 C CA . ALA B 1 119 ? -4.594 -21.141 -1.812 1 97.19 119 ALA B CA 1
ATOM 1771 C C . ALA B 1 119 ? -5.832 -21.375 -2.664 1 97.19 119 ALA B C 1
ATOM 1773 O O . ALA B 1 119 ? -5.934 -22.406 -3.344 1 97.19 119 ALA B O 1
ATOM 1774 N N . LEU B 1 120 ? -6.75 -20.5 -2.658 1 97.31 120 LEU B N 1
ATOM 1775 C CA . LEU B 1 120 ? -7.98 -20.625 -3.436 1 97.31 120 LEU B CA 1
ATOM 1776 C C . LEU B 1 120 ? -7.688 -20.562 -4.93 1 97.31 120 LEU B C 1
ATOM 1778 O O . LEU B 1 120 ? -8.297 -21.297 -5.715 1 97.31 120 LEU B O 1
ATOM 1782 N N . GLY B 1 121 ? -6.816 -19.609 -5.32 1 96.88 121 GLY B N 1
ATOM 1783 C CA . GLY B 1 121 ? -6.457 -19.469 -6.723 1 96.88 121 GLY B CA 1
ATOM 1784 C C . GLY B 1 121 ? -5.656 -20.641 -7.258 1 96.88 121 GLY B C 1
ATOM 1785 O O . GLY B 1 121 ? -5.812 -21.031 -8.414 1 96.88 121 GLY B O 1
ATOM 1786 N N . TRP B 1 122 ? -4.75 -21.141 -6.438 1 92.12 122 TRP B N 1
ATOM 1787 C CA . TRP B 1 122 ? -3.895 -22.25 -6.812 1 92.12 122 TRP B CA 1
ATOM 1788 C C . TRP B 1 122 ? -4.684 -23.562 -6.848 1 92.12 122 TRP B C 1
ATOM 1790 O O . TRP B 1 122 ? -4.367 -24.469 -7.621 1 92.12 122 TRP B O 1
ATOM 1800 N N . GLY B 1 123 ? -5.953 -23.531 -6.34 1 83.12 123 GLY B N 1
ATOM 1801 C CA . GLY B 1 123 ? -6.75 -24.75 -6.277 1 83.12 123 GLY B CA 1
ATOM 1802 C C . GLY B 1 123 ? -6.18 -25.781 -5.328 1 83.12 123 GLY B C 1
ATOM 1803 O O . GLY B 1 123 ? -5.098 -26.328 -5.57 1 83.12 123 GLY B O 1
ATOM 1804 N N . ARG B 1 124 ? -6.371 -26.016 -4.102 1 55.31 124 ARG B N 1
ATOM 1805 C CA . ARG B 1 124 ? -5.926 -27.172 -3.34 1 55.31 124 ARG B CA 1
ATOM 1806 C C . ARG B 1 124 ? -5.754 -28.391 -4.246 1 55.31 124 ARG B C 1
ATOM 1808 O O . ARG B 1 124 ? -6.469 -28.531 -5.242 1 55.31 124 ARG B O 1
#

Radius of gyration: 16.99 Å; Cα contacts (8 Å, |Δi|>4): 503; chains: 2; bounding box: 44×53×45 Å

Solvent-accessible surface area (backbone atoms only — not comparable to full-atom values): 11042 Å² total; per-residue (Å²): 132,63,65,63,54,22,20,53,29,0,9,52,13,14,46,47,32,52,52,53,22,50,58,48,38,70,40,92,78,28,82,83,47,70,53,18,63,49,49,35,26,31,52,26,8,21,51,41,17,23,48,48,10,26,29,71,58,58,54,78,41,58,71,66,51,44,49,27,47,35,50,6,16,33,21,7,26,5,37,32,29,62,50,36,47,52,36,48,51,30,45,72,71,65,36,54,66,60,22,48,50,49,54,49,48,51,53,51,50,18,37,49,27,20,48,51,18,24,43,63,27,38,58,116,133,65,64,63,56,21,19,52,28,0,11,52,13,13,46,47,31,54,52,53,21,50,59,48,38,69,37,94,76,27,82,84,45,70,53,18,64,49,48,35,28,31,51,26,8,20,50,40,17,22,49,47,10,25,32,71,59,57,55,77,40,60,72,65,52,46,48,27,48,35,50,6,16,34,20,7,27,5,37,34,29,62,52,35,49,52,36,48,50,30,46,74,72,65,36,53,66,59,23,49,49,49,53,50,48,51,54,52,51,19,36,49,27,20,50,52,17,24,46,62,27,38,48,126